Protein AF-0000000081726243 (afdb_homodimer)

Nearest PDB structures (foldseek):
  4g78-assembly1_A  TM=9.584E-01  e=4.672E-15  Medicago truncatula
  4euk-assembly1_B  TM=9.834E-01  e=4.203E-14  Arabidopsis thaliana
  3us6-assembly1_A  TM=9.838E-01  e=5.752E-14  Medicago truncatula
  1yvi-assembly2_B  TM=9.799E-01  e=1.719E-10  Oryza sativa
  1yvi-assembly1_A  TM=9.430E-01  e=2.119E-10  Oryza sativa

Sequence (304 aa):
MTMDVNHLQRKLRDHQAALFQQGFLDDQFSQLQKLQDDSSPDFVIEVVTMFFDDSENLLNNMARALEQNPVDFKQVDAHVHQYKGSSASVGAARVKNLCASFRNFCEAKNLEGCVRCLQQLQQEYSLLKNNLQYLFRLQQEIKAAGGSIPTQMTMDVNHLQRKLRDHQAALFQQGFLDDQFSQLQKLQDDSSPDFVIEVVTMFFDDSENLLNNMARALEQNPVDFKQVDAHVHQYKGSSASVGAARVKNLCASFRNFCEAKNLEGCVRCLQQLQQEYSLLKNNLQYLFRLQQEIKAAGGSIPTQ

Foldseek 3Di:
DVVVLVVLQVVLVVLVVVCVVVQQFDVLQLVQVVPADPVHPCRLVVLVVVLLVLLVVLLVQLVVQLPDVVRDLVSNLVSLVVNLVSCVNNGRGVLNVLSVVLNVCSVVVPSVSNVVSSVVNVVSSVVSVVSVVVSVVSCVVSVVVVHDRDRD/DVVVLVVLQVVLVVLVVVCVVVQQFDVLQLVQVVPADPVHPCRLVVLVVVLLVLLVVLLVQLVVQLPDVVRDLVSNLVSLVVNLVSCVNNGRGVLNVLSVVLNVCSVVVPSVSNVVSSVVNVVSSVVSVVSVVVSVVSCVVSVVVVHDRDRD

Radius of gyration: 20.95 Å; Cα contacts (8 Å, |Δi|>4): 328; chains: 2; bounding box: 45×56×54 Å

pLDDT: mean 93.98, std 8.12, range [52.53, 98.62]

Structure (mmCIF, N/CA/C/O backbone):
data_AF-0000000081726243-model_v1
#
loop_
_entity.id
_entity.type
_entity.pdbx_description
1 polymer 'Histidine-containing phosphotransfer protein'
#
loop_
_atom_site.group_PDB
_atom_site.id
_atom_site.type_symbol
_atom_site.label_atom_id
_atom_site.label_alt_id
_atom_site.label_comp_id
_atom_site.label_asym_id
_atom_site.label_entity_id
_atom_site.label_seq_id
_atom_site.pdbx_PDB_ins_code
_atom_site.Cartn_x
_atom_site.Cartn_y
_atom_site.Cartn_z
_atom_site.occupancy
_atom_site.B_iso_or_equiv
_atom_site.auth_seq_id
_atom_site.auth_comp_id
_atom_site.auth_asym_id
_atom_site.auth_atom_id
_atom_site.pdbx_PDB_model_num
ATOM 1 N N . MET A 1 1 ? -8.68 -22.141 27.516 1 53.12 1 MET A N 1
ATOM 2 C CA . MET A 1 1 ? -8.586 -21.797 26.109 1 53.12 1 MET A CA 1
ATOM 3 C C . MET A 1 1 ? -9.375 -20.531 25.797 1 53.12 1 MET A C 1
ATOM 5 O O . MET A 1 1 ? -8.875 -19.641 25.109 1 53.12 1 MET A O 1
ATOM 9 N N . THR A 1 2 ? -10.477 -20.531 26.391 1 64.31 2 THR A N 1
ATOM 10 C CA . THR A 1 2 ? -11.445 -19.453 26.188 1 64.31 2 THR A CA 1
ATOM 11 C C . THR A 1 2 ? -11 -18.188 26.891 1 64.31 2 THR A C 1
ATOM 13 O O . THR A 1 2 ? -11.148 -17.078 26.344 1 64.31 2 THR A O 1
ATOM 16 N N . MET A 1 3 ? -10.523 -18.422 28.125 1 59.12 3 MET A N 1
ATOM 17 C CA . MET A 1 3 ? -10.141 -17.281 28.938 1 59.12 3 MET A CA 1
ATOM 18 C C . MET A 1 3 ? -9.031 -16.484 28.281 1 59.12 3 MET A C 1
ATOM 20 O O . MET A 1 3 ? -9.023 -15.25 28.344 1 59.12 3 MET A O 1
ATOM 24 N N . ASP A 1 4 ? -8.344 -17.109 27.562 1 85.62 4 ASP A N 1
ATOM 25 C CA . ASP A 1 4 ? -7.16 -16.531 26.938 1 85.62 4 ASP A CA 1
ATOM 26 C C . ASP A 1 4 ? -7.539 -15.711 25.703 1 85.62 4 ASP A C 1
ATOM 28 O O . ASP A 1 4 ? -7.055 -14.594 25.516 1 85.62 4 ASP A O 1
ATOM 32 N N . VAL A 1 5 ? -8.633 -16.094 25.266 1 89.5 5 VAL A N 1
ATOM 33 C CA . VAL A 1 5 ? -9.094 -15.414 24.062 1 89.5 5 VAL A CA 1
ATOM 34 C C . VAL A 1 5 ? -9.766 -14.094 24.438 1 89.5 5 VAL A C 1
ATOM 36 O O . VAL A 1 5 ? -9.555 -13.07 23.797 1 89.5 5 VAL A O 1
ATOM 39 N N . ASN A 1 6 ? -10.539 -14.094 25.469 1 90.81 6 ASN A N 1
ATOM 40 C CA . ASN A 1 6 ? -11.211 -12.891 25.938 1 90.81 6 ASN A CA 1
ATOM 41 C C . ASN A 1 6 ? -10.211 -11.82 26.359 1 90.81 6 ASN A C 1
ATOM 43 O O . ASN A 1 6 ? -10.422 -10.633 26.094 1 90.81 6 ASN A O 1
ATOM 47 N N . HIS A 1 7 ? -9.258 -12.32 27 1 93.12 7 HIS A N 1
ATOM 48 C CA . HIS A 1 7 ? -8.211 -11.398 27.422 1 93.12 7 HIS A CA 1
ATOM 49 C C . HIS A 1 7 ? -7.52 -10.773 26.219 1 93.12 7 HIS A C 1
ATOM 51 O O . HIS A 1 7 ? -7.297 -9.562 26.172 1 93.12 7 HIS A O 1
ATOM 57 N N . LEU A 1 8 ? -7.242 -11.57 25.266 1 93.44 8 LEU A N 1
ATOM 58 C CA . LEU A 1 8 ? -6.59 -11.109 24.047 1 93.44 8 LEU A CA 1
ATOM 59 C C . LEU A 1 8 ? -7.48 -10.133 23.297 1 93.44 8 LEU A C 1
ATOM 61 O O . LEU A 1 8 ? -7 -9.125 22.766 1 93.44 8 LEU A O 1
ATOM 65 N N . GLN A 1 9 ? -8.719 -10.383 23.312 1 93.62 9 GLN A N 1
ATOM 66 C CA . GLN A 1 9 ? -9.672 -9.516 22.641 1 93.62 9 GLN A CA 1
ATOM 67 C C . GLN A 1 9 ? -9.766 -8.156 23.312 1 93.62 9 GLN A C 1
ATOM 69 O O . GLN A 1 9 ? -9.859 -7.121 22.656 1 93.62 9 GLN A O 1
ATOM 74 N N . ARG A 1 10 ? -9.805 -8.148 24.656 1 94.12 10 ARG A N 1
ATOM 75 C CA . ARG A 1 10 ? -9.82 -6.891 25.406 1 94.12 10 ARG A CA 1
ATOM 76 C C . ARG A 1 10 ? -8.547 -6.09 25.156 1 94.12 10 ARG A C 1
ATOM 78 O O . ARG A 1 10 ? -8.602 -4.875 24.953 1 94.12 10 ARG A O 1
ATOM 85 N N . LYS A 1 11 ? -7.414 -6.824 25.125 1 95.25 11 LYS A N 1
ATOM 86 C CA . LYS A 1 11 ? -6.133 -6.176 24.844 1 95.25 11 LYS A CA 1
ATOM 87 C C . LYS A 1 11 ? -6.129 -5.535 23.453 1 95.25 11 LYS A C 1
ATOM 89 O O . LYS A 1 11 ? -5.648 -4.41 23.281 1 95.25 11 LYS A O 1
ATOM 94 N N . LEU A 1 12 ? -6.668 -6.227 22.516 1 95.56 12 LEU A N 1
ATOM 95 C CA . LEU A 1 12 ? -6.746 -5.73 21.141 1 95.56 12 LEU A CA 1
ATOM 96 C C . LEU A 1 12 ? -7.605 -4.473 21.062 1 95.56 12 LEU A C 1
ATOM 98 O O . LEU A 1 12 ? -7.195 -3.471 20.484 1 95.56 12 LEU A O 1
ATOM 102 N N . ARG A 1 13 ? -8.719 -4.512 21.688 1 94.94 13 ARG A N 1
ATOM 103 C CA . ARG A 1 13 ? -9.633 -3.375 21.688 1 94.94 13 ARG A CA 1
ATOM 104 C C . ARG A 1 13 ? -9 -2.156 22.344 1 94.94 13 ARG A C 1
ATOM 106 O O . ARG A 1 13 ? -9.07 -1.047 21.812 1 94.94 13 ARG A O 1
ATOM 113 N N . ASP A 1 14 ? -8.414 -2.389 23.438 1 96.5 14 ASP A N 1
ATOM 114 C CA . ASP A 1 14 ? -7.797 -1.298 24.188 1 96.5 14 ASP A CA 1
ATOM 115 C C . ASP A 1 14 ? -6.637 -0.684 23.406 1 96.5 14 ASP A C 1
ATOM 117 O O . ASP A 1 14 ? -6.48 0.539 23.375 1 96.5 14 ASP A O 1
ATOM 121 N N . HIS A 1 15 ? -5.848 -1.574 22.844 1 96.81 15 HIS A N 1
ATOM 122 C CA . HIS A 1 15 ? -4.699 -1.086 22.094 1 96.81 15 HIS A CA 1
ATOM 123 C C . HIS A 1 15 ? -5.141 -0.288 20.859 1 96.81 15 HIS A C 1
ATOM 125 O O . HIS A 1 15 ? -4.602 0.786 20.594 1 96.81 15 HIS A O 1
ATOM 131 N N . GLN A 1 16 ? -6.055 -0.797 20.203 1 96 16 GLN A N 1
ATOM 132 C CA . GLN A 1 16 ? -6.582 -0.087 19.047 1 96 16 GLN A CA 1
ATOM 133 C C . GLN A 1 16 ? -7.172 1.261 19.453 1 96 16 GLN A C 1
ATOM 135 O O . GLN A 1 16 ? -6.926 2.273 18.797 1 96 16 GLN A O 1
ATOM 140 N N . ALA A 1 17 ? -7.945 1.284 20.516 1 96.75 17 ALA A N 1
ATOM 141 C CA . ALA A 1 17 ? -8.523 2.527 21.016 1 96.75 17 ALA A CA 1
ATOM 142 C C . ALA A 1 17 ? -7.441 3.545 21.344 1 96.75 17 ALA A C 1
ATOM 144 O O . ALA A 1 17 ? -7.598 4.738 21.078 1 96.75 17 ALA A O 1
ATOM 145 N N . ALA A 1 18 ? -6.41 3.088 21.891 1 97.56 18 ALA A N 1
ATOM 146 C CA . ALA A 1 18 ? -5.305 3.971 22.266 1 97.56 18 ALA A CA 1
ATOM 147 C C . ALA A 1 18 ? -4.66 4.59 21.031 1 97.56 18 ALA A C 1
ATOM 149 O O . ALA A 1 18 ? -4.246 5.75 21.047 1 97.56 18 ALA A O 1
ATOM 150 N N . LEU A 1 19 ? -4.59 3.834 19.938 1 97.75 19 LEU A N 1
ATOM 151 C CA . LEU A 1 19 ? -3.998 4.332 18.703 1 97.75 19 LEU A CA 1
ATOM 152 C C . LEU A 1 19 ? -4.828 5.477 18.125 1 97.75 19 LEU A C 1
ATOM 154 O O . LEU A 1 19 ? -4.277 6.449 17.609 1 97.75 19 LEU A O 1
ATOM 158 N N . PHE A 1 20 ? -6.102 5.379 18.312 1 97.81 20 PHE A N 1
ATOM 159 C CA . PHE A 1 20 ? -6.984 6.434 17.828 1 97.81 20 PHE A CA 1
ATOM 160 C C . PHE A 1 20 ? -6.957 7.633 18.766 1 97.81 20 PHE A C 1
ATOM 162 O O . PHE A 1 20 ? -6.883 8.781 18.312 1 97.81 20 PHE A O 1
ATOM 169 N N . GLN A 1 21 ? -6.969 7.387 20.016 1 97.69 21 GLN A N 1
ATOM 170 C CA . GLN A 1 21 ? -7 8.445 21.016 1 97.69 21 GLN A CA 1
ATOM 171 C C . GLN A 1 21 ? -5.719 9.273 20.969 1 97.69 21 GLN A C 1
ATOM 173 O O . GLN A 1 21 ? -5.758 10.492 21.156 1 97.69 21 GLN A O 1
ATOM 178 N N . GLN A 1 22 ? -4.633 8.617 20.703 1 97.69 22 GLN A N 1
ATOM 179 C CA . GLN A 1 22 ? -3.34 9.297 20.703 1 97.69 22 GLN A CA 1
ATOM 180 C C . GLN A 1 22 ? -3.037 9.898 19.328 1 97.69 22 GLN A C 1
ATOM 182 O O . GLN A 1 22 ? -1.979 10.5 19.141 1 97.69 22 GLN A O 1
ATOM 187 N N . GLY A 1 23 ? -3.867 9.625 18.359 1 97.19 23 GLY A N 1
ATOM 188 C CA . GLY A 1 23 ? -3.77 10.281 17.062 1 97.19 23 GLY A CA 1
ATOM 189 C C . GLY A 1 23 ? -2.875 9.547 16.094 1 97.19 23 GLY A C 1
ATOM 190 O O . GLY A 1 23 ? -2.52 10.086 15.039 1 97.19 23 GLY A O 1
ATOM 191 N N . PHE A 1 24 ? -2.482 8.359 16.422 1 98.06 24 PHE A N 1
ATOM 192 C CA . PHE A 1 24 ? -1.686 7.574 15.492 1 98.06 24 PHE A CA 1
ATOM 193 C C . PHE A 1 24 ? -2.486 7.246 14.242 1 98.06 24 PHE A C 1
ATOM 195 O O . PHE A 1 24 ? -1.965 7.32 13.125 1 98.06 24 PHE A O 1
ATOM 202 N N . LEU A 1 25 ? -3.785 6.887 14.469 1 98.06 25 LEU A N 1
ATOM 203 C CA . LEU A 1 25 ? -4.68 6.465 13.398 1 98.06 25 LEU A CA 1
ATOM 204 C C . LEU A 1 25 ? -5.926 7.34 13.359 1 98.06 25 LEU A C 1
ATOM 206 O O . LEU A 1 25 ? -6.348 7.879 14.383 1 98.06 25 LEU A O 1
ATOM 210 N N . ASP A 1 26 ? -6.461 7.492 12.211 1 97.06 26 ASP A N 1
ATOM 211 C CA . ASP A 1 26 ? -7.719 8.227 12.078 1 97.06 26 ASP A CA 1
ATOM 212 C C . ASP A 1 26 ? -8.766 7.379 11.352 1 97.06 26 ASP A C 1
ATOM 214 O O . ASP A 1 26 ? -8.625 6.156 11.25 1 97.06 26 ASP A O 1
ATOM 218 N N . ASP A 1 27 ? -9.812 8.023 10.883 1 94.31 27 ASP A N 1
ATOM 219 C CA . ASP A 1 27 ? -10.992 7.332 10.367 1 94.31 27 ASP A CA 1
ATOM 220 C C . ASP A 1 27 ? -10.656 6.566 9.086 1 94.31 27 ASP A C 1
ATOM 222 O O . ASP A 1 27 ? -11.312 5.57 8.766 1 94.31 27 ASP A O 1
ATOM 226 N N . GLN A 1 28 ? -9.68 6.996 8.391 1 93.94 28 GLN A N 1
ATOM 227 C CA . GLN A 1 28 ? -9.305 6.281 7.18 1 93.94 28 GLN A CA 1
ATOM 228 C C . GLN A 1 28 ? -8.883 4.848 7.492 1 93.94 28 GLN A C 1
ATOM 230 O O . GLN A 1 28 ? -9.18 3.928 6.727 1 93.94 28 GLN A O 1
ATOM 235 N N . PHE A 1 29 ? -8.195 4.637 8.555 1 95.94 29 PHE A N 1
ATOM 236 C CA . PHE A 1 29 ? -7.812 3.287 8.945 1 95.94 29 PHE A CA 1
ATOM 237 C C . PHE A 1 29 ? -9.047 2.432 9.219 1 95.94 29 PHE A C 1
ATOM 239 O O . PHE A 1 29 ? -9.094 1.264 8.828 1 95.94 29 PHE A O 1
ATOM 246 N N . SER A 1 30 ? -10.008 3.006 9.844 1 93.62 30 SER A N 1
ATOM 247 C CA . SER A 1 30 ? -11.258 2.301 10.109 1 93.62 30 SER A CA 1
ATOM 248 C C . SER A 1 30 ? -11.961 1.908 8.812 1 93.62 30 SER A C 1
ATOM 250 O O . SER A 1 30 ? -12.57 0.842 8.734 1 93.62 30 SER A O 1
ATOM 252 N N . GLN A 1 31 ? -11.875 2.752 7.879 1 90.38 31 GLN A N 1
ATOM 253 C CA . GLN A 1 31 ? -12.469 2.449 6.582 1 90.38 31 GLN A CA 1
ATOM 254 C C . GLN A 1 31 ? -11.773 1.255 5.93 1 90.38 31 GLN A C 1
ATOM 256 O O . GLN A 1 31 ? -12.43 0.41 5.312 1 90.38 31 GLN A O 1
ATOM 261 N N . LEU A 1 32 ? -10.445 1.172 6.02 1 91.94 32 LEU A N 1
ATOM 262 C CA . LEU A 1 32 ? -9.703 0.025 5.512 1 91.94 32 LEU A CA 1
ATOM 263 C C . LEU A 1 32 ? -10.172 -1.265 6.18 1 91.94 32 LEU A C 1
ATOM 265 O O . LEU A 1 32 ? -10.352 -2.285 5.512 1 91.94 32 LEU A O 1
ATOM 269 N N . GLN A 1 33 ? -10.336 -1.162 7.438 1 91.44 33 GLN A N 1
ATOM 270 C CA . GLN A 1 33 ? -10.75 -2.33 8.211 1 91.44 33 GLN A CA 1
ATOM 271 C C . GLN A 1 33 ? -12.109 -2.844 7.738 1 91.44 33 GLN A C 1
ATOM 273 O O . GLN A 1 33 ? -12.367 -4.051 7.758 1 91.44 33 GLN A O 1
ATOM 278 N N . LYS A 1 34 ? -12.969 -1.959 7.344 1 86.56 34 LYS A N 1
ATOM 279 C CA . LYS A 1 34 ? -14.312 -2.336 6.91 1 86.56 34 LYS A CA 1
ATOM 280 C C . LYS A 1 34 ? -14.266 -3.125 5.605 1 86.56 34 LYS A C 1
ATOM 282 O O . LYS A 1 34 ? -15.211 -3.846 5.273 1 86.56 34 LYS A O 1
ATOM 287 N N . LEU A 1 35 ? -13.172 -3.008 4.871 1 84.69 35 LEU A N 1
ATOM 288 C CA . LEU A 1 35 ? -13.023 -3.707 3.602 1 84.69 35 LEU A CA 1
ATOM 289 C C . LEU A 1 35 ? -12.508 -5.125 3.816 1 84.69 35 LEU A C 1
ATOM 291 O O . LEU A 1 35 ? -12.555 -5.953 2.902 1 84.69 35 LEU A O 1
ATOM 295 N N . GLN A 1 36 ? -12.031 -5.273 4.945 1 85.5 36 GLN A N 1
ATOM 296 C CA . GLN A 1 36 ? -11.531 -6.605 5.266 1 85.5 36 GLN A CA 1
ATOM 297 C C . GLN A 1 36 ? -12.664 -7.551 5.641 1 85.5 36 GLN A C 1
ATOM 299 O O . GLN A 1 36 ? -13.516 -7.207 6.465 1 85.5 36 GLN A O 1
ATOM 304 N N . ASP A 1 37 ? -12.898 -8.57 4.816 1 80.31 37 ASP A N 1
ATOM 305 C CA . ASP A 1 37 ? -13.898 -9.594 5.113 1 80.31 37 ASP A CA 1
ATOM 306 C C . ASP A 1 37 ? -13.312 -11 4.949 1 80.31 37 ASP A C 1
ATOM 308 O O . ASP A 1 37 ? -12.094 -11.164 4.895 1 80.31 37 ASP A O 1
ATOM 312 N N . ASP A 1 38 ? -14.164 -11.977 4.938 1 79.56 38 ASP A N 1
ATOM 313 C CA . ASP A 1 38 ? -13.719 -13.367 4.891 1 79.56 38 ASP A CA 1
ATOM 314 C C . ASP A 1 38 ? -13.039 -13.68 3.564 1 79.56 38 ASP A C 1
ATOM 316 O O . ASP A 1 38 ? -12.188 -14.57 3.496 1 79.56 38 ASP A O 1
ATOM 320 N N . SER A 1 39 ? -13.367 -12.906 2.578 1 78.56 39 SER A N 1
ATOM 321 C CA . SER A 1 39 ? -12.773 -13.172 1.271 1 78.56 39 SER A CA 1
ATOM 322 C C . SER A 1 39 ? -11.398 -12.531 1.146 1 78.56 39 SER A C 1
ATOM 324 O O . SER A 1 39 ? -10.609 -12.906 0.276 1 78.56 39 SER A O 1
ATOM 326 N N . SER A 1 40 ? -11.133 -11.586 2.006 1 84.62 40 SER A N 1
ATOM 327 C CA . SER A 1 40 ? -9.844 -10.906 2.033 1 84.62 40 SER A CA 1
ATOM 328 C C . SER A 1 40 ? -9.375 -10.664 3.465 1 84.62 40 SER A C 1
ATOM 330 O O . SER A 1 40 ? -9.242 -9.508 3.889 1 84.62 40 SER A O 1
ATOM 332 N N . PRO A 1 41 ? -9.07 -11.75 4.137 1 83.38 41 PRO A N 1
ATOM 333 C CA . PRO A 1 41 ? -8.789 -11.633 5.566 1 83.38 41 PRO A CA 1
ATOM 334 C C . PRO A 1 41 ? -7.48 -10.891 5.852 1 83.38 41 PRO A C 1
ATOM 336 O O . PRO A 1 41 ? -7.312 -10.32 6.93 1 83.38 41 PRO A O 1
ATOM 339 N N . ASP A 1 42 ? -6.633 -10.836 4.938 1 88.44 42 ASP A N 1
ATOM 340 C CA . ASP A 1 42 ? -5.32 -10.25 5.188 1 88.44 42 ASP A CA 1
ATOM 341 C C . ASP A 1 42 ? -5.18 -8.898 4.484 1 88.44 42 ASP A C 1
ATOM 343 O O . ASP A 1 42 ? -4.07 -8.375 4.348 1 88.44 42 ASP A O 1
ATOM 347 N N . PHE A 1 43 ? -6.281 -8.281 4.137 1 93.31 43 PHE A N 1
ATOM 348 C CA . PHE A 1 43 ? -6.266 -7.074 3.322 1 93.31 43 PHE A CA 1
ATOM 349 C C . PHE A 1 43 ? -5.559 -5.941 4.055 1 93.31 43 PHE A C 1
ATOM 351 O O . PHE A 1 43 ? -4.641 -5.324 3.512 1 93.31 43 PHE A O 1
ATOM 358 N N . VAL A 1 44 ? -5.988 -5.672 5.285 1 95 44 VAL A N 1
ATOM 359 C CA . VAL A 1 44 ? -5.465 -4.523 6.023 1 95 44 VAL A CA 1
ATOM 360 C C . VAL A 1 44 ? -3.975 -4.715 6.285 1 95 44 VAL A C 1
ATOM 362 O O . VAL A 1 44 ? -3.18 -3.795 6.086 1 95 44 VAL A O 1
ATOM 365 N N . ILE A 1 45 ? -3.6 -5.895 6.656 1 95.44 45 ILE A N 1
ATOM 366 C CA . ILE A 1 45 ? -2.199 -6.176 6.957 1 95.44 45 ILE A CA 1
ATOM 367 C C . ILE A 1 45 ? -1.358 -6.012 5.691 1 95.44 45 ILE A C 1
ATOM 369 O O . ILE A 1 45 ? -0.242 -5.488 5.742 1 95.44 45 ILE A O 1
ATOM 373 N N . GLU A 1 46 ? -1.896 -6.387 4.586 1 95.38 46 GLU A N 1
ATOM 374 C CA . GLU A 1 46 ? -1.166 -6.281 3.328 1 95.38 46 GLU A CA 1
ATOM 375 C C . GLU A 1 46 ? -0.963 -4.82 2.928 1 95.38 46 GLU A C 1
ATOM 377 O O . GLU A 1 46 ? 0.137 -4.426 2.539 1 95.38 46 GLU A O 1
ATOM 382 N N . VAL A 1 47 ? -2.018 -4.051 3.016 1 96.75 47 VAL A N 1
ATOM 383 C CA . VAL A 1 47 ? -1.929 -2.641 2.654 1 96.75 47 VAL A CA 1
ATOM 384 C C . VAL A 1 47 ? -0.953 -1.928 3.59 1 96.75 47 VAL A C 1
ATOM 386 O O . VAL A 1 47 ? -0.1 -1.16 3.139 1 96.75 47 VAL A O 1
ATOM 389 N N . VAL A 1 48 ? -1.041 -2.232 4.828 1 97.62 48 VAL A N 1
ATOM 390 C CA . VAL A 1 48 ? -0.177 -1.598 5.816 1 97.62 48 VAL A CA 1
ATOM 391 C C . VAL A 1 48 ? 1.27 -2.037 5.598 1 97.62 48 VAL A C 1
ATOM 393 O O . VAL A 1 48 ? 2.199 -1.248 5.777 1 97.62 48 VAL A O 1
ATOM 396 N N . THR A 1 49 ? 1.492 -3.238 5.211 1 97.25 49 THR A N 1
ATOM 397 C CA . THR A 1 49 ? 2.836 -3.723 4.914 1 97.25 49 THR A CA 1
ATOM 398 C C . THR A 1 49 ? 3.428 -2.984 3.719 1 97.25 49 THR A C 1
ATOM 400 O O . THR A 1 49 ? 4.594 -2.584 3.744 1 97.25 49 THR A O 1
ATOM 403 N N . MET A 1 50 ? 2.641 -2.83 2.703 1 96.81 50 MET A N 1
ATOM 404 C CA . MET A 1 50 ? 3.102 -2.021 1.578 1 96.81 50 MET A CA 1
ATOM 405 C C . MET A 1 50 ? 3.463 -0.611 2.033 1 96.81 50 MET A C 1
ATOM 407 O O . MET A 1 50 ? 4.457 -0.041 1.577 1 96.81 50 MET A O 1
ATOM 411 N N . PHE A 1 51 ? 2.609 -0.083 2.945 1 98.44 51 PHE A N 1
ATOM 412 C CA . PHE A 1 51 ? 2.859 1.248 3.486 1 98.44 51 PHE A CA 1
ATOM 413 C C . PHE A 1 51 ? 4.191 1.29 4.223 1 98.44 51 PHE A C 1
ATOM 415 O O . PHE A 1 51 ? 4.941 2.262 4.109 1 98.44 51 PHE A O 1
ATOM 422 N N . PHE A 1 52 ? 4.523 0.239 4.984 1 98.12 52 PHE A N 1
ATOM 423 C CA . PHE A 1 52 ? 5.789 0.199 5.711 1 98.12 52 PHE A CA 1
ATOM 424 C C . PHE A 1 52 ? 6.965 0.239 4.742 1 98.12 52 PHE A C 1
ATOM 426 O O . PHE A 1 52 ? 7.906 1.012 4.934 1 98.12 52 PHE A O 1
ATOM 433 N N . ASP A 1 53 ? 6.867 -0.555 3.779 1 97 53 ASP A N 1
ATOM 434 C CA . ASP A 1 53 ? 7.941 -0.595 2.789 1 97 53 ASP A CA 1
ATOM 435 C C . ASP A 1 53 ? 8.078 0.748 2.076 1 97 53 ASP A C 1
ATOM 437 O O . ASP A 1 53 ? 9.188 1.25 1.897 1 97 53 ASP A O 1
ATOM 441 N N . ASP A 1 54 ? 6.992 1.302 1.714 1 96.81 54 ASP A N 1
ATOM 442 C CA . ASP A 1 54 ? 6.973 2.615 1.076 1 96.81 54 ASP A CA 1
ATOM 443 C C . ASP A 1 54 ? 7.594 3.676 1.985 1 96.81 54 ASP A C 1
ATOM 445 O O . ASP A 1 54 ? 8.422 4.477 1.541 1 96.81 54 ASP A O 1
ATOM 449 N N . SER A 1 55 ? 7.184 3.656 3.225 1 98.06 55 SER A N 1
ATOM 450 C CA . SER A 1 55 ? 7.668 4.625 4.203 1 98.06 55 SER A CA 1
ATOM 451 C C . SER A 1 55 ? 9.188 4.559 4.344 1 98.06 55 SER A C 1
ATOM 453 O O . SER A 1 55 ? 9.859 5.586 4.316 1 98.06 55 SER A O 1
ATOM 455 N N . GLU A 1 56 ? 9.656 3.375 4.449 1 97.75 56 GLU A N 1
ATOM 456 C CA . GLU A 1 56 ? 11.102 3.205 4.605 1 97.75 56 GLU A CA 1
ATOM 457 C C . GLU A 1 56 ? 11.859 3.74 3.393 1 97.75 56 GLU A C 1
ATOM 459 O O . GLU A 1 56 ? 12.875 4.422 3.537 1 97.75 56 GLU A O 1
ATOM 464 N N . ASN A 1 57 ? 11.328 3.441 2.258 1 97.31 57 ASN A N 1
ATOM 465 C CA . ASN A 1 57 ? 11.945 3.932 1.031 1 97.31 57 ASN A CA 1
ATOM 466 C C . ASN A 1 57 ? 11.922 5.453 0.958 1 97.31 57 ASN A C 1
ATOM 468 O O . ASN A 1 57 ? 12.93 6.086 0.646 1 97.31 57 ASN A O 1
ATOM 472 N N . LEU A 1 58 ? 10.812 6.066 1.283 1 97.88 58 LEU A N 1
ATOM 473 C CA . LEU A 1 58 ? 10.648 7.512 1.187 1 97.88 58 LEU A CA 1
ATOM 474 C C . LEU A 1 58 ? 11.5 8.227 2.227 1 97.88 58 LEU A C 1
ATOM 476 O O . LEU A 1 58 ? 12.117 9.258 1.93 1 97.88 58 LEU A O 1
ATOM 480 N N . LEU A 1 59 ? 11.547 7.664 3.428 1 98.5 59 LEU A N 1
ATOM 481 C CA . LEU A 1 59 ? 12.375 8.242 4.48 1 98.5 59 LEU A CA 1
ATOM 482 C C . LEU A 1 59 ? 13.844 8.211 4.086 1 98.5 59 LEU A C 1
ATOM 484 O O . LEU A 1 59 ? 14.57 9.188 4.273 1 98.5 59 LEU A O 1
ATOM 488 N N . ASN A 1 60 ? 14.273 7.102 3.521 1 98.25 60 ASN A N 1
ATOM 489 C CA . ASN A 1 60 ? 15.648 6.98 3.059 1 98.25 60 ASN A CA 1
ATOM 490 C C . ASN A 1 60 ? 15.945 7.941 1.912 1 98.25 60 ASN A C 1
ATOM 492 O O . ASN A 1 60 ? 17.016 8.555 1.871 1 98.25 60 ASN A O 1
ATOM 496 N N . ASN A 1 61 ? 15.031 8.039 0.983 1 97.88 61 ASN A N 1
ATOM 497 C CA . ASN A 1 61 ? 15.188 8.953 -0.142 1 97.88 61 ASN A CA 1
ATOM 498 C C . ASN A 1 61 ? 15.289 10.406 0.325 1 97.88 61 ASN A C 1
ATOM 500 O O . ASN A 1 61 ? 16.109 11.172 -0.191 1 97.88 61 ASN A O 1
ATOM 504 N N . MET A 1 62 ? 14.5 10.742 1.284 1 98.25 62 MET A N 1
ATOM 505 C CA . MET A 1 62 ? 14.547 12.094 1.837 1 98.25 62 MET A CA 1
ATOM 506 C C . MET A 1 62 ? 15.891 12.359 2.516 1 98.25 62 MET A C 1
ATOM 508 O O . MET A 1 62 ? 16.484 13.422 2.336 1 98.25 62 MET A O 1
ATOM 512 N N . ALA A 1 63 ? 16.312 11.352 3.322 1 98.31 63 ALA A N 1
ATOM 513 C CA . ALA A 1 63 ? 17.594 11.477 4 1 98.31 63 ALA A CA 1
ATOM 514 C C . ALA A 1 63 ? 18.734 11.703 2.996 1 98.31 63 ALA A C 1
ATOM 516 O O . ALA A 1 63 ? 19.547 12.609 3.166 1 98.31 63 ALA A O 1
ATOM 517 N N . ARG A 1 64 ? 18.766 10.961 1.877 1 98 64 ARG A N 1
ATOM 518 C CA . ARG A 1 64 ? 19.781 11.078 0.842 1 98 64 ARG A CA 1
ATOM 519 C C . ARG A 1 64 ? 19.703 12.43 0.144 1 98 64 ARG A C 1
ATOM 521 O O . ARG A 1 64 ? 20.734 13.039 -0.152 1 98 64 ARG A O 1
ATOM 528 N N . ALA A 1 65 ? 18.469 12.805 -0.142 1 97.88 65 ALA A N 1
ATOM 529 C CA . ALA A 1 65 ? 18.281 14.086 -0.816 1 97.88 65 ALA A CA 1
ATOM 530 C C . ALA A 1 65 ? 18.797 15.242 0.042 1 97.88 65 ALA A C 1
ATOM 532 O O . ALA A 1 65 ? 19.375 16.203 -0.475 1 97.88 65 ALA A O 1
ATOM 533 N N . LEU A 1 66 ? 18.625 15.148 1.348 1 97.88 66 LEU A N 1
ATOM 534 C CA . LEU A 1 66 ? 19 16.219 2.262 1 97.88 66 LEU A CA 1
ATOM 535 C C . LEU A 1 66 ? 20.516 16.25 2.48 1 97.88 66 LEU A C 1
ATOM 537 O O . LEU A 1 66 ? 21.047 17.234 2.988 1 97.88 66 LEU A O 1
ATOM 541 N N . GLU A 1 67 ? 21.188 15.156 2.121 1 96.88 67 GLU A N 1
ATOM 542 C CA . GLU A 1 67 ? 22.641 15.07 2.281 1 96.88 67 GLU A CA 1
ATOM 543 C C . GLU A 1 67 ? 23.359 15.617 1.056 1 96.88 67 GLU A C 1
ATOM 545 O O . GLU A 1 67 ? 24.578 15.844 1.094 1 96.88 67 GLU A O 1
ATOM 550 N N . GLN A 1 68 ? 22.578 15.844 0.033 1 95.12 68 GLN A N 1
ATOM 551 C CA . GLN A 1 68 ? 23.188 16.391 -1.174 1 95.12 68 GLN A CA 1
ATOM 552 C C . GLN A 1 68 ? 23.656 17.828 -0.955 1 95.12 68 GLN A C 1
ATOM 554 O O . GLN A 1 68 ? 23.125 18.531 -0.093 1 95.12 68 GLN A O 1
ATOM 559 N N . ASN A 1 69 ? 24.703 18.281 -1.86 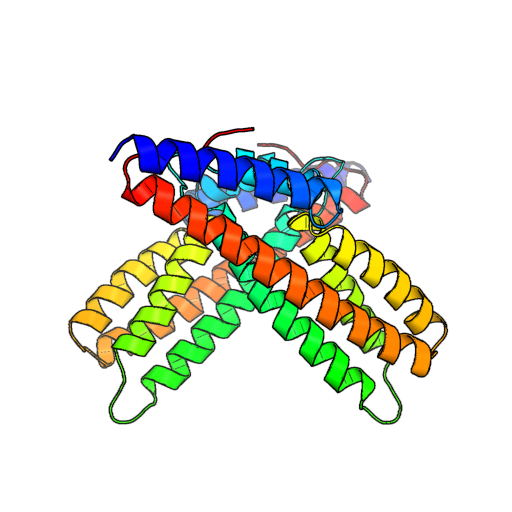1 94.56 69 ASN A N 1
ATOM 560 C CA . ASN A 1 69 ? 25.203 19.656 -1.87 1 94.56 69 ASN A CA 1
ATOM 561 C C . ASN A 1 69 ? 25.328 20.188 -3.291 1 94.56 69 ASN A C 1
ATOM 563 O O . ASN A 1 69 ? 26.172 19.734 -4.062 1 94.56 69 ASN A O 1
ATOM 567 N N . PRO A 1 70 ? 24.625 21.234 -3.738 1 95.44 70 PRO A N 1
ATOM 568 C CA . PRO A 1 70 ? 23.562 21.844 -2.928 1 95.44 70 PRO A CA 1
ATOM 569 C C . PRO A 1 70 ? 22.344 20.953 -2.779 1 95.44 70 PRO A C 1
ATOM 571 O O . PRO A 1 70 ? 22.109 20.062 -3.605 1 95.44 70 PRO A O 1
ATOM 574 N N . VAL A 1 71 ? 21.484 21.219 -1.761 1 96.75 71 VAL A N 1
ATOM 575 C CA . VAL A 1 71 ? 20.281 20.453 -1.516 1 96.75 71 VAL A CA 1
ATOM 576 C C . VAL A 1 71 ? 19.219 20.781 -2.57 1 96.75 71 VAL A C 1
ATOM 578 O O . VAL A 1 71 ? 19.016 21.953 -2.893 1 96.75 71 VAL A O 1
ATOM 581 N N . ASP A 1 72 ? 18.609 19.719 -3.131 1 96.75 72 ASP A N 1
ATOM 582 C CA . ASP A 1 72 ? 17.453 19.875 -4.023 1 96.75 72 ASP A CA 1
ATOM 583 C C . ASP A 1 72 ? 16.141 19.797 -3.254 1 96.75 72 ASP A C 1
ATOM 585 O O . ASP A 1 72 ? 15.531 18.719 -3.176 1 96.75 72 ASP A O 1
ATOM 589 N N . PHE A 1 73 ? 15.703 20.891 -2.807 1 97.62 73 PHE A N 1
ATOM 590 C CA . PHE A 1 73 ? 14.516 20.953 -1.954 1 97.62 73 PHE A CA 1
ATOM 591 C C . PHE A 1 73 ? 13.281 20.516 -2.721 1 97.62 73 PHE A C 1
ATOM 593 O O . PHE A 1 73 ? 12.32 20.016 -2.127 1 97.62 73 PHE A O 1
ATOM 600 N N . LYS A 1 74 ? 13.273 20.719 -3.994 1 97 74 LYS A N 1
ATOM 601 C CA . LYS A 1 74 ? 12.156 20.266 -4.809 1 97 74 LYS A CA 1
ATOM 602 C C . LYS A 1 74 ? 12.055 18.734 -4.785 1 97 74 LYS A C 1
ATOM 604 O O . LYS A 1 74 ? 10.961 18.188 -4.715 1 97 74 LYS A O 1
ATOM 609 N N . GLN A 1 75 ? 13.172 18.125 -4.887 1 97.5 75 GLN A N 1
ATOM 610 C CA . GLN A 1 75 ? 13.211 16.672 -4.797 1 97.5 75 GLN A CA 1
ATOM 611 C C . GLN A 1 75 ? 12.758 16.203 -3.422 1 97.5 75 GLN A C 1
ATOM 613 O O . GLN A 1 75 ? 12.008 15.227 -3.312 1 97.5 75 GLN A O 1
ATOM 618 N N . VAL A 1 76 ? 13.266 16.859 -2.389 1 98.31 76 VAL A N 1
ATOM 619 C CA . VAL A 1 76 ? 12.852 16.516 -1.031 1 98.31 76 VAL A CA 1
ATOM 620 C C . VAL A 1 76 ? 11.344 16.656 -0.896 1 98.31 76 VAL A C 1
ATOM 622 O O . VAL A 1 76 ? 10.664 15.758 -0.397 1 98.31 76 VAL A O 1
ATOM 625 N N . ASP A 1 77 ? 10.82 17.75 -1.396 1 98.31 77 ASP A N 1
ATOM 626 C CA . ASP A 1 77 ? 9.391 18.031 -1.308 1 98.31 77 ASP A CA 1
ATOM 627 C C . ASP A 1 77 ? 8.57 16.984 -2.035 1 98.31 77 ASP A C 1
ATOM 629 O O . ASP A 1 77 ? 7.473 16.625 -1.595 1 98.31 77 ASP A O 1
ATOM 633 N N . ALA A 1 78 ? 9.078 16.5 -3.143 1 97.75 78 ALA A N 1
ATOM 634 C CA . ALA A 1 78 ? 8.375 15.453 -3.895 1 97.75 78 ALA A CA 1
ATOM 635 C C . ALA A 1 78 ? 8.227 14.18 -3.064 1 97.75 78 ALA A C 1
ATOM 637 O O . ALA A 1 78 ? 7.168 13.555 -3.07 1 97.75 78 ALA A O 1
ATOM 638 N N . HIS A 1 79 ? 9.281 13.812 -2.32 1 98.06 79 HIS A N 1
ATOM 639 C CA . HIS A 1 79 ? 9.227 12.641 -1.455 1 98.06 79 HIS A CA 1
ATOM 640 C C . HIS A 1 79 ? 8.273 12.859 -0.287 1 98.06 79 HIS A C 1
ATOM 642 O O . HIS A 1 79 ? 7.52 11.953 0.085 1 98.06 79 HIS A O 1
ATOM 648 N N . VAL A 1 80 ? 8.305 14.086 0.26 1 98.5 80 VAL A N 1
ATOM 649 C CA . VAL A 1 80 ? 7.43 14.414 1.38 1 98.5 80 VAL A CA 1
ATOM 650 C C . VAL A 1 80 ? 5.973 14.367 0.925 1 98.5 80 VAL A C 1
ATOM 652 O O . VAL A 1 80 ? 5.109 13.836 1.629 1 98.5 80 VAL A O 1
ATOM 655 N N . HIS A 1 81 ? 5.715 14.883 -0.202 1 97.5 81 HIS A N 1
ATOM 656 C CA . HIS A 1 81 ? 4.367 14.891 -0.76 1 97.5 81 HIS A CA 1
ATOM 657 C C . HIS A 1 81 ? 3.838 13.477 -0.94 1 97.5 81 HIS A C 1
ATOM 659 O O . HIS A 1 81 ? 2.691 13.188 -0.59 1 97.5 81 HIS A O 1
ATOM 665 N N . GLN A 1 82 ? 4.676 12.68 -1.518 1 96.38 82 GLN A N 1
ATOM 666 C CA . GLN A 1 82 ? 4.293 11.281 -1.7 1 96.38 82 GLN A CA 1
ATOM 667 C C . GLN A 1 82 ? 4.012 10.609 -0.36 1 96.38 82 GLN A C 1
ATOM 669 O O . GLN A 1 82 ? 3.059 9.836 -0.235 1 96.38 82 GLN A O 1
ATOM 674 N N . TYR A 1 83 ? 4.887 10.883 0.624 1 98.19 83 TYR A N 1
ATOM 675 C CA . TYR A 1 83 ? 4.73 10.273 1.94 1 98.19 83 TYR A CA 1
ATOM 676 C C . TYR A 1 83 ? 3.438 10.734 2.604 1 98.19 83 TYR A C 1
ATOM 678 O O . TYR A 1 83 ? 2.762 9.953 3.273 1 98.19 83 TYR A O 1
ATOM 686 N N . LYS A 1 84 ? 3.109 11.992 2.404 1 97.38 84 LYS A N 1
ATOM 687 C CA . LYS A 1 84 ? 1.856 12.539 2.916 1 97.38 84 LYS A CA 1
ATOM 688 C C . LYS A 1 84 ? 0.656 11.797 2.336 1 97.38 84 LYS A C 1
ATOM 690 O O . LYS A 1 84 ? -0.268 11.43 3.068 1 97.38 84 LYS A O 1
ATOM 695 N N . GLY A 1 85 ? 0.714 11.508 1.061 1 96.31 85 GLY A N 1
ATOM 696 C CA . GLY A 1 85 ? -0.354 10.773 0.406 1 96.31 85 GLY A CA 1
ATOM 697 C C . GLY A 1 85 ? -0.491 9.352 0.908 1 96.31 85 GLY A C 1
ATOM 698 O O . GLY A 1 85 ? -1.598 8.891 1.206 1 96.31 85 GLY A O 1
ATOM 699 N N . SER A 1 86 ? 0.583 8.656 1.004 1 96.75 86 SER A N 1
ATOM 700 C CA . SER A 1 86 ? 0.56 7.281 1.493 1 96.75 86 SER A CA 1
ATOM 701 C C . SER A 1 86 ? 0.051 7.215 2.93 1 96.75 86 SER A C 1
ATOM 703 O O . SER A 1 86 ? -0.748 6.34 3.27 1 96.75 86 SER A O 1
ATOM 705 N N . SER A 1 87 ? 0.527 8.172 3.734 1 97.94 87 SER A N 1
ATOM 706 C CA . SER A 1 87 ? 0.111 8.219 5.133 1 97.94 87 SER A CA 1
ATOM 707 C C . SER A 1 87 ? -1.383 8.492 5.258 1 97.94 87 SER A C 1
ATOM 709 O O . SER A 1 87 ? -2.066 7.891 6.086 1 97.94 87 SER A O 1
ATOM 711 N N . ALA A 1 88 ? -1.896 9.352 4.434 1 96.12 88 ALA A N 1
ATOM 712 C CA . ALA A 1 88 ? -3.322 9.672 4.426 1 96.12 88 ALA A CA 1
ATOM 713 C C . ALA A 1 88 ? -4.152 8.453 4.035 1 96.12 88 ALA A C 1
ATOM 715 O O . ALA A 1 88 ? -5.215 8.203 4.613 1 96.12 88 ALA A O 1
ATOM 716 N N . SER A 1 89 ? -3.688 7.68 3.094 1 94.75 89 SER A N 1
ATOM 717 C CA . SER A 1 89 ? -4.441 6.555 2.553 1 94.75 89 SER A CA 1
ATOM 718 C C . SER A 1 89 ? -4.617 5.453 3.596 1 94.75 89 SER A C 1
ATOM 720 O O . SER A 1 89 ? -5.602 4.715 3.564 1 94.75 89 SER A O 1
ATOM 722 N N . VAL A 1 90 ? -3.67 5.355 4.555 1 96.69 90 VAL A N 1
ATOM 723 C CA . VAL A 1 90 ? -3.756 4.277 5.535 1 96.69 90 VAL A CA 1
ATOM 724 C C . VAL A 1 90 ? -4.281 4.824 6.859 1 96.69 90 VAL A C 1
ATOM 726 O O . VAL A 1 90 ? -4.5 4.066 7.809 1 96.69 90 VAL A O 1
ATOM 729 N N . GLY A 1 91 ? -4.414 6.09 6.98 1 97.12 91 GLY A N 1
ATOM 730 C CA . GLY A 1 91 ? -4.926 6.734 8.18 1 97.12 91 GLY A CA 1
ATOM 731 C C . GLY A 1 91 ? -3.848 7.027 9.211 1 97.12 91 GLY A C 1
ATOM 732 O O . GLY A 1 91 ? -4.125 7.074 10.406 1 97.12 91 GLY A O 1
ATOM 733 N N . ALA A 1 92 ? -2.602 7.137 8.82 1 98.06 92 ALA A N 1
ATOM 734 C CA . ALA A 1 92 ? -1.493 7.5 9.703 1 98.06 92 ALA A CA 1
ATOM 735 C C . ALA A 1 92 ? -1.451 9.008 9.945 1 98.06 92 ALA A C 1
ATOM 737 O O . ALA A 1 92 ? -0.621 9.711 9.367 1 98.06 92 ALA A O 1
ATOM 738 N N . ALA A 1 93 ? -2.217 9.438 10.852 1 97.62 93 ALA A N 1
ATOM 739 C CA . ALA A 1 93 ? -2.545 10.852 11 1 97.62 93 ALA A CA 1
ATOM 740 C C . ALA A 1 93 ? -1.336 11.641 11.492 1 97.62 93 ALA A C 1
ATOM 742 O O . ALA A 1 93 ? -1.035 12.719 10.961 1 97.62 93 ALA A O 1
ATOM 743 N N . ARG A 1 94 ? -0.647 11.117 12.5 1 97.94 94 ARG A N 1
ATOM 744 C CA . ARG A 1 94 ? 0.506 11.844 13.023 1 97.94 94 ARG A CA 1
ATOM 745 C C . ARG A 1 94 ? 1.589 11.992 11.961 1 97.94 94 ARG A C 1
ATOM 747 O O . ARG A 1 94 ? 2.17 13.07 11.82 1 97.94 94 ARG A O 1
ATOM 754 N N . VAL A 1 95 ? 1.83 10.984 11.211 1 98.38 95 VAL A N 1
ATOM 755 C CA . VAL A 1 95 ? 2.828 11.023 10.148 1 98.38 95 VAL A CA 1
ATOM 756 C C . VAL A 1 95 ? 2.395 12.016 9.07 1 98.38 95 VAL A C 1
ATOM 758 O O . VAL A 1 95 ? 3.184 12.859 8.633 1 98.38 95 VAL A O 1
ATOM 761 N N . LYS A 1 96 ? 1.147 11.938 8.68 1 97.62 96 LYS A N 1
ATOM 762 C CA . LYS A 1 96 ? 0.604 12.828 7.66 1 97.62 96 LYS A CA 1
ATOM 763 C C . LYS A 1 96 ? 0.774 14.289 8.062 1 97.62 96 LYS A C 1
ATOM 765 O O . LYS A 1 96 ? 1.218 15.117 7.258 1 97.62 96 LYS A O 1
ATOM 770 N N . ASN A 1 97 ? 0.437 14.578 9.266 1 97.62 97 ASN A N 1
ATOM 771 C CA . ASN A 1 97 ? 0.505 15.953 9.758 1 97.62 97 ASN A CA 1
ATOM 772 C C . ASN A 1 97 ? 1.938 16.469 9.766 1 97.62 97 ASN A C 1
ATOM 774 O O . ASN A 1 97 ? 2.182 17.641 9.445 1 97.62 97 ASN A O 1
ATOM 778 N N . LEU A 1 98 ? 2.859 15.633 10.125 1 97.88 98 LEU A N 1
ATOM 779 C CA . LEU A 1 98 ? 4.266 16.031 10.141 1 97.88 98 LEU A CA 1
ATOM 780 C C . LEU A 1 98 ? 4.762 16.312 8.727 1 97.88 98 LEU A C 1
ATOM 782 O O . LEU A 1 98 ? 5.586 17.203 8.523 1 97.88 98 LEU A O 1
ATOM 786 N N . CYS A 1 99 ? 4.262 15.523 7.762 1 98 99 CYS A N 1
ATOM 787 C CA . CYS A 1 99 ? 4.633 15.758 6.375 1 98 99 CYS A CA 1
ATOM 788 C C . CYS A 1 99 ? 4.195 17.141 5.922 1 98 99 CYS A C 1
ATOM 790 O O . CYS A 1 99 ? 4.914 17.812 5.172 1 98 99 CYS A O 1
ATOM 792 N N . ALA A 1 100 ? 3.002 17.516 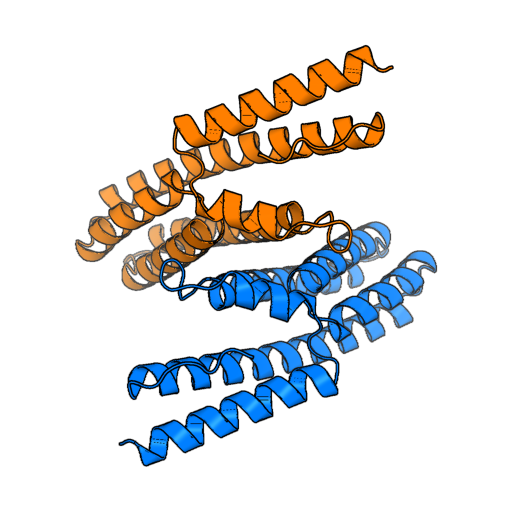6.383 1 95.56 100 ALA A N 1
ATOM 793 C CA . ALA A 1 100 ? 2.504 18.844 6.023 1 95.56 100 ALA A CA 1
ATOM 794 C C . ALA A 1 100 ? 3.441 19.938 6.531 1 95.56 100 ALA A C 1
ATOM 796 O O . ALA A 1 100 ? 3.756 20.875 5.805 1 95.56 100 ALA A O 1
ATOM 797 N N . SER A 1 101 ? 3.918 19.812 7.719 1 96.31 101 SER A N 1
ATOM 798 C CA . SER A 1 101 ? 4.875 20.75 8.289 1 96.31 101 SER A CA 1
ATOM 799 C C . SER A 1 101 ? 6.203 20.703 7.543 1 96.31 101 SER A C 1
ATOM 801 O O . SER A 1 101 ? 6.828 21.75 7.32 1 96.31 101 SER A O 1
ATOM 803 N N . PHE A 1 102 ? 6.641 19.531 7.184 1 98.06 102 PHE A N 1
ATOM 804 C CA . PHE A 1 102 ? 7.887 19.312 6.461 1 98.06 102 PHE A CA 1
ATOM 805 C C . PHE A 1 102 ? 7.906 20.109 5.16 1 98.06 102 PHE A C 1
ATOM 807 O O . PHE A 1 102 ? 8.914 20.734 4.82 1 98.06 102 PHE A O 1
ATOM 814 N N . ARG A 1 103 ? 6.77 20.094 4.473 1 97.31 103 ARG A N 1
ATOM 815 C CA . ARG A 1 103 ? 6.672 20.75 3.176 1 97.31 103 ARG A CA 1
ATOM 816 C C . ARG A 1 103 ? 6.855 22.266 3.314 1 97.31 103 ARG A C 1
ATOM 818 O O . ARG A 1 103 ? 7.391 22.906 2.414 1 97.31 103 ARG A O 1
ATOM 825 N N . ASN A 1 104 ? 6.457 22.859 4.484 1 97.25 104 ASN A N 1
ATOM 826 C CA . ASN A 1 104 ? 6.676 24.281 4.746 1 97.25 104 ASN A CA 1
ATOM 827 C C . ASN A 1 104 ? 8.164 24.609 4.809 1 97.25 104 ASN A C 1
ATOM 829 O O . ASN A 1 104 ? 8.594 25.656 4.301 1 97.25 104 ASN A O 1
ATOM 833 N N . PHE A 1 105 ? 8.898 23.719 5.387 1 97.88 105 PHE A N 1
ATOM 834 C CA . PHE A 1 105 ? 10.328 23.938 5.5 1 97.88 105 PHE A CA 1
ATOM 835 C C . PHE A 1 105 ? 11.016 23.766 4.148 1 97.88 105 PHE A C 1
ATOM 837 O O . PHE A 1 105 ? 12 24.453 3.855 1 97.88 105 PHE A O 1
ATOM 844 N N . CYS A 1 106 ? 10.547 22.844 3.322 1 97.69 106 CYS A N 1
ATOM 845 C CA . CYS A 1 106 ? 11.07 22.688 1.971 1 97.69 106 CYS A CA 1
ATOM 846 C C . CYS A 1 106 ? 10.883 23.969 1.16 1 97.69 106 CYS A C 1
ATOM 848 O O . CYS A 1 106 ? 11.805 24.406 0.476 1 97.69 106 CYS A O 1
ATOM 850 N N . GLU A 1 107 ? 9.695 24.484 1.287 1 96.81 107 GLU A N 1
ATOM 851 C CA . GLU A 1 107 ? 9.367 25.719 0.561 1 96.81 107 GLU A CA 1
ATOM 852 C C . GLU A 1 107 ? 10.266 26.875 0.993 1 96.81 107 GLU A C 1
ATOM 854 O O . GLU A 1 107 ? 10.68 27.688 0.165 1 96.81 107 GLU A O 1
ATOM 859 N N . ALA A 1 108 ? 10.609 26.953 2.254 1 97.06 108 ALA A N 1
ATOM 860 C CA . ALA A 1 108 ? 11.445 28 2.816 1 97.06 108 ALA A CA 1
ATOM 861 C C . ALA A 1 108 ? 12.93 27.703 2.604 1 97.06 108 ALA A C 1
ATOM 863 O O . ALA A 1 108 ? 13.789 28.484 3.008 1 97.06 108 ALA A O 1
ATOM 864 N N . LYS A 1 109 ? 13.242 26.516 2.07 1 97.38 109 LYS A N 1
ATOM 865 C CA . LYS A 1 109 ? 14.609 26.062 1.857 1 97.38 109 LYS A CA 1
ATOM 866 C C . LYS A 1 109 ? 15.406 26.094 3.158 1 97.38 109 LYS A C 1
ATOM 868 O O . LYS A 1 109 ? 16.547 26.547 3.182 1 97.38 109 LYS A O 1
ATOM 873 N N . ASN A 1 110 ? 14.734 25.812 4.23 1 97.44 110 ASN A N 1
ATOM 874 C CA . ASN A 1 110 ? 15.32 25.719 5.562 1 97.44 110 ASN A CA 1
ATOM 875 C C . ASN A 1 110 ? 15.867 24.328 5.848 1 97.44 110 ASN A C 1
ATOM 877 O O . ASN A 1 110 ? 15.117 23.438 6.266 1 97.44 110 ASN A O 1
ATOM 881 N N . LEU A 1 111 ? 17.141 24.141 5.656 1 97.31 111 LEU A N 1
ATOM 882 C CA . LEU A 1 111 ? 17.766 22.828 5.766 1 97.31 111 LEU A CA 1
ATOM 883 C C . LEU A 1 111 ? 17.641 22.281 7.184 1 97.31 111 LEU A C 1
ATOM 885 O O . LEU A 1 111 ? 17.297 21.109 7.375 1 97.31 111 LEU A O 1
ATOM 889 N N . GLU A 1 112 ? 17.922 23.094 8.141 1 97.5 112 GLU A N 1
ATOM 890 C CA . GLU A 1 112 ? 17.859 22.656 9.531 1 97.5 112 GLU A CA 1
ATOM 891 C C . GLU A 1 112 ? 16.453 22.188 9.898 1 97.5 112 GLU A C 1
ATOM 893 O O . GLU A 1 112 ? 16.297 21.156 10.562 1 97.5 112 GLU A O 1
ATOM 898 N N . GLY A 1 113 ? 15.453 22.984 9.5 1 97.81 113 GLY A N 1
ATOM 899 C CA . GLY A 1 113 ? 14.07 22.594 9.727 1 97.81 113 GLY A CA 1
ATOM 900 C C . GLY A 1 113 ? 13.711 21.266 9.062 1 97.81 113 GLY A C 1
ATOM 901 O O . GLY A 1 113 ? 13.031 20.438 9.664 1 97.81 113 GLY A O 1
ATOM 902 N N . CYS A 1 114 ? 14.242 21.078 7.832 1 98.31 114 CYS A N 1
ATOM 903 C CA . CYS A 1 114 ? 13.977 19.844 7.109 1 98.31 114 CYS A CA 1
ATOM 904 C C . CYS A 1 114 ? 14.609 18.641 7.816 1 98.31 114 CYS A C 1
ATOM 906 O O . CYS A 1 114 ? 13.977 17.594 7.953 1 98.31 114 CYS A O 1
ATOM 908 N N . VAL A 1 115 ? 15.781 18.781 8.297 1 98.19 115 VAL A N 1
ATOM 909 C CA . VAL A 1 115 ? 16.5 17.703 8.961 1 98.19 115 VAL A CA 1
ATOM 910 C C . VAL A 1 115 ? 15.781 17.328 10.258 1 98.19 115 VAL A C 1
ATOM 912 O O . VAL A 1 115 ? 15.609 16.141 10.562 1 98.19 115 VAL A O 1
ATOM 915 N N . ARG A 1 116 ? 15.352 18.328 11 1 98 116 ARG A N 1
ATOM 916 C CA . ARG A 1 116 ? 14.625 18.094 12.242 1 98 116 ARG A CA 1
ATOM 917 C C . ARG A 1 116 ? 13.312 17.359 11.969 1 98 116 ARG A C 1
ATOM 919 O O . ARG A 1 116 ? 12.953 16.422 12.688 1 98 116 ARG A O 1
ATOM 926 N N . CYS A 1 117 ? 12.602 17.828 10.938 1 98.06 117 CYS A N 1
ATOM 927 C CA . CYS A 1 117 ? 11.336 17.203 10.578 1 98.06 117 CYS A CA 1
ATOM 928 C C . CYS A 1 117 ? 11.547 15.742 10.164 1 98.06 117 CYS A C 1
ATOM 930 O O . CYS A 1 117 ? 10.75 14.875 10.508 1 98.06 117 CYS A O 1
ATOM 932 N N . LEU A 1 118 ? 12.625 15.523 9.43 1 98.56 118 LEU A N 1
ATOM 933 C CA . LEU A 1 118 ? 12.922 14.156 9.008 1 98.56 118 LEU A CA 1
ATOM 934 C C . LEU A 1 118 ? 13.156 13.258 10.219 1 98.56 118 LEU A C 1
ATOM 936 O O . LEU A 1 118 ? 12.68 12.117 10.258 1 98.56 118 LEU A O 1
ATOM 940 N N . GLN A 1 119 ? 13.836 13.727 11.203 1 98.44 119 GLN A N 1
ATOM 941 C CA . GLN A 1 119 ? 14.086 12.961 12.422 1 98.44 119 GLN A CA 1
ATOM 942 C C . GLN A 1 119 ? 12.789 12.656 13.156 1 98.44 119 GLN A C 1
ATOM 944 O O . GLN A 1 119 ? 12.586 11.539 13.633 1 98.44 119 GLN A O 1
ATOM 949 N N . GLN A 1 120 ? 11.953 13.648 13.227 1 98.38 120 GLN A N 1
ATOM 950 C CA . GLN A 1 120 ? 10.656 13.461 13.867 1 98.38 120 GLN A CA 1
ATOM 951 C C . GLN A 1 120 ? 9.812 12.445 13.117 1 98.38 120 GLN A C 1
ATOM 953 O O . GLN A 1 120 ? 9.141 11.609 13.727 1 98.38 120 GLN A O 1
ATOM 958 N N . LEU A 1 121 ? 9.852 12.516 11.805 1 98.38 121 LEU A N 1
ATOM 959 C CA . LEU A 1 121 ? 9.117 11.57 10.977 1 98.38 121 LEU A CA 1
ATOM 960 C C . LEU A 1 121 ? 9.609 10.148 11.203 1 98.38 121 LEU A C 1
ATOM 962 O O . LEU A 1 121 ? 8.805 9.211 11.297 1 98.38 121 LEU A O 1
ATOM 966 N N . GLN A 1 122 ? 10.891 10 11.242 1 98.5 122 GLN A N 1
ATOM 967 C CA . GLN A 1 122 ? 11.469 8.688 11.484 1 98.5 122 GLN A CA 1
ATOM 968 C C . GLN A 1 122 ? 11.016 8.125 12.828 1 98.5 122 GLN A C 1
ATOM 970 O O . GLN A 1 122 ? 10.695 6.941 12.938 1 98.5 122 GLN A O 1
ATOM 975 N N . GLN A 1 123 ? 10.977 8.961 13.82 1 98.38 123 GLN A N 1
ATOM 976 C CA . GLN A 1 123 ? 10.539 8.547 15.148 1 98.38 123 GLN A CA 1
ATOM 977 C C . GLN A 1 123 ? 9.062 8.164 15.148 1 98.38 123 GLN A C 1
ATOM 979 O O . GLN A 1 123 ? 8.688 7.117 15.68 1 98.38 123 GLN A O 1
ATOM 984 N N . GLU A 1 124 ? 8.242 9.031 14.57 1 98.19 124 GLU A N 1
ATOM 985 C CA . GLU A 1 124 ? 6.809 8.773 14.531 1 98.19 124 GLU A CA 1
ATOM 986 C C . GLU A 1 124 ? 6.5 7.516 13.719 1 98.19 124 GLU A C 1
ATOM 988 O O . GLU A 1 124 ? 5.605 6.746 14.078 1 98.19 124 GLU A O 1
ATOM 993 N N . TYR A 1 125 ? 7.234 7.348 12.633 1 98.44 125 TYR A N 1
ATOM 994 C CA . TYR A 1 125 ? 7.066 6.137 11.836 1 98.44 125 TYR A CA 1
ATOM 995 C C . TYR A 1 125 ? 7.398 4.895 12.648 1 98.44 125 TYR A C 1
ATOM 997 O O . TYR A 1 125 ? 6.656 3.91 12.625 1 98.44 125 TYR A O 1
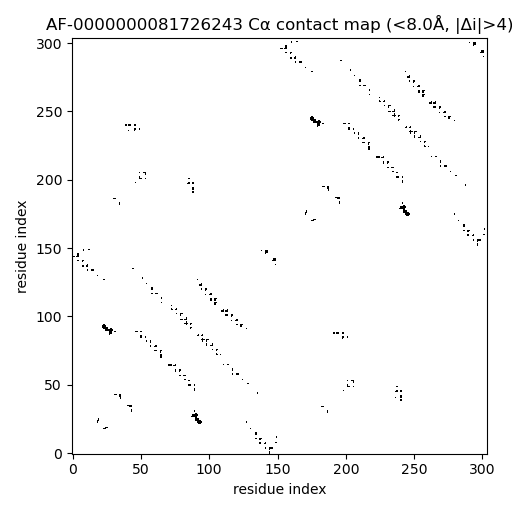ATOM 1005 N N . SER A 1 126 ? 8.5 4.941 13.336 1 98.62 126 SER A N 1
ATOM 1006 C CA . SER A 1 126 ? 8.922 3.801 14.148 1 98.62 126 SER A CA 1
ATOM 1007 C C . SER A 1 126 ? 7.875 3.459 15.203 1 98.62 126 SER A C 1
ATOM 1009 O O . SER A 1 126 ? 7.566 2.285 15.422 1 98.62 126 SER A O 1
ATOM 1011 N N . LEU A 1 127 ? 7.332 4.453 15.852 1 98.5 127 LEU A N 1
ATOM 1012 C CA . LEU A 1 127 ? 6.293 4.246 16.859 1 98.5 127 LEU A CA 1
ATOM 1013 C C . LEU A 1 127 ? 5.047 3.625 16.234 1 98.5 127 LEU A C 1
ATOM 1015 O O . LEU A 1 127 ? 4.492 2.664 16.766 1 98.5 127 LEU A O 1
ATOM 1019 N N . LEU A 1 128 ? 4.652 4.145 15.141 1 98.62 128 LEU A N 1
ATOM 1020 C CA . LEU A 1 128 ? 3.471 3.637 14.453 1 98.62 128 LEU A CA 1
ATOM 1021 C C . LEU A 1 128 ? 3.668 2.182 14.031 1 98.62 128 LEU A C 1
ATOM 1023 O O . LEU A 1 128 ? 2.791 1.345 14.258 1 98.62 128 LEU A O 1
ATOM 1027 N N . LYS A 1 129 ? 4.773 1.926 13.406 1 98.5 129 LYS A N 1
ATOM 1028 C CA . LYS A 1 129 ? 5.078 0.574 12.945 1 98.5 129 LYS A CA 1
ATOM 1029 C C . LYS A 1 129 ? 5.039 -0.423 14.094 1 98.5 129 LYS A C 1
ATOM 1031 O O . LYS A 1 129 ? 4.406 -1.477 13.992 1 98.5 129 LYS A O 1
ATOM 1036 N N . ASN A 1 130 ? 5.711 -0.067 15.164 1 98.5 130 ASN A N 1
ATOM 1037 C CA . ASN A 1 130 ? 5.723 -0.941 16.328 1 98.5 130 ASN A CA 1
ATOM 1038 C C . ASN A 1 130 ? 4.312 -1.187 16.859 1 98.5 130 ASN A C 1
ATOM 1040 O O . ASN A 1 130 ? 3.963 -2.316 17.203 1 98.5 130 ASN A O 1
ATOM 1044 N N . ASN A 1 131 ? 3.521 -0.174 16.938 1 98.31 131 ASN A N 1
ATOM 1045 C CA . ASN A 1 131 ? 2.164 -0.268 17.469 1 98.31 131 ASN A CA 1
ATOM 1046 C C . ASN A 1 131 ? 1.27 -1.113 16.562 1 98.31 131 ASN A C 1
ATOM 1048 O O . ASN A 1 131 ? 0.49 -1.936 17.047 1 98.31 131 ASN A O 1
ATOM 1052 N N . LEU A 1 132 ? 1.413 -0.942 15.281 1 98.06 132 LEU A N 1
ATOM 1053 C CA . LEU A 1 132 ? 0.587 -1.693 14.336 1 98.06 132 LEU A CA 1
ATOM 1054 C C . LEU A 1 132 ? 1.024 -3.152 14.281 1 98.06 132 LEU A C 1
ATOM 1056 O O . LEU A 1 132 ? 0.188 -4.051 14.164 1 98.06 132 LEU A O 1
ATOM 1060 N N . GLN A 1 133 ? 2.326 -3.344 14.336 1 97.69 133 GLN A N 1
ATOM 1061 C CA . GLN A 1 133 ? 2.809 -4.719 14.375 1 97.69 133 GLN A CA 1
ATOM 1062 C C . GLN A 1 133 ? 2.287 -5.453 15.609 1 97.69 133 GLN A C 1
ATOM 1064 O O . GLN A 1 133 ? 1.925 -6.629 15.531 1 97.69 133 GLN A O 1
ATOM 1069 N N . TYR A 1 134 ? 2.309 -4.746 16.734 1 97.69 134 TYR A N 1
ATOM 1070 C CA . TYR A 1 134 ? 1.736 -5.324 17.938 1 97.69 134 TYR A CA 1
ATOM 1071 C C . TYR A 1 134 ? 0.257 -5.637 17.75 1 97.69 134 TYR A C 1
ATOM 1073 O O . TYR A 1 134 ? -0.213 -6.707 18.141 1 97.69 134 TYR A O 1
ATOM 1081 N N . LEU A 1 135 ? -0.481 -4.758 17.172 1 96.31 135 LEU A N 1
ATOM 1082 C CA . LEU A 1 135 ? -1.903 -4.934 16.906 1 96.31 135 LEU A CA 1
ATOM 1083 C C . LEU A 1 135 ? -2.145 -6.18 16.047 1 96.31 135 LEU A C 1
ATOM 1085 O O . LEU A 1 135 ? -3.025 -6.984 16.359 1 96.31 135 LEU A O 1
ATOM 1089 N N . PHE A 1 136 ? -1.347 -6.355 15.016 1 95.38 136 PHE A N 1
ATOM 1090 C CA . PHE A 1 136 ? -1.503 -7.48 14.094 1 95.38 136 PHE A CA 1
ATOM 1091 C C . PHE A 1 136 ? -1.123 -8.789 14.773 1 95.38 136 PHE A C 1
ATOM 1093 O O . PHE A 1 136 ? -1.721 -9.836 14.5 1 95.38 136 PHE A O 1
ATOM 1100 N N . ARG A 1 137 ? -0.097 -8.688 15.594 1 95.56 137 ARG A N 1
ATOM 1101 C CA . ARG A 1 137 ? 0.277 -9.875 16.359 1 95.56 137 ARG A CA 1
ATOM 1102 C C . ARG A 1 137 ? -0.872 -10.336 17.25 1 95.56 137 ARG A C 1
ATOM 1104 O O . ARG A 1 137 ? -1.154 -11.531 17.344 1 95.56 137 ARG A O 1
ATOM 1111 N N . LEU A 1 138 ? -1.546 -9.438 17.922 1 94.81 138 LEU A N 1
ATOM 1112 C CA . LEU A 1 138 ? -2.689 -9.758 18.766 1 94.81 138 LEU A CA 1
ATOM 1113 C C . LEU A 1 138 ? -3.811 -10.391 17.953 1 94.81 138 LEU A C 1
ATOM 1115 O O . LEU A 1 138 ? -4.43 -11.359 18.391 1 94.81 138 LEU A O 1
ATOM 1119 N N . GLN A 1 139 ? -4.055 -9.805 16.812 1 92.5 139 GLN A N 1
ATOM 1120 C CA . GLN A 1 139 ? -5.094 -10.352 15.953 1 92.5 139 GLN A CA 1
ATOM 1121 C C . GLN A 1 139 ? -4.785 -11.797 15.562 1 92.5 139 GLN A C 1
ATOM 1123 O O . GLN A 1 139 ? -5.68 -12.641 15.547 1 92.5 139 GLN A O 1
ATOM 1128 N N . GLN A 1 140 ? -3.555 -12.016 15.266 1 91.75 140 GLN A N 1
ATOM 1129 C CA . GLN A 1 140 ? -3.135 -13.359 14.883 1 91.75 140 GLN A CA 1
ATOM 1130 C C . GLN A 1 140 ? -3.293 -14.336 16.047 1 91.75 140 GLN A C 1
ATOM 1132 O O . GLN A 1 140 ? -3.689 -15.484 15.844 1 91.75 140 GLN A O 1
ATOM 1137 N N . GLU A 1 141 ? -2.973 -13.898 17.219 1 93.62 141 GLU A N 1
ATOM 1138 C CA . GLU A 1 141 ? -3.098 -14.727 18.406 1 93.62 141 GLU A CA 1
ATOM 1139 C C . GLU A 1 141 ? -4.555 -15.07 18.703 1 93.62 141 GLU A C 1
ATOM 1141 O O . GLU A 1 141 ? -4.867 -16.188 19.109 1 93.62 141 GLU A O 1
ATOM 1146 N N . ILE A 1 142 ? -5.398 -14.164 18.516 1 93 142 ILE A N 1
ATOM 1147 C CA . ILE A 1 142 ? -6.824 -14.383 18.734 1 93 142 ILE A CA 1
ATOM 1148 C C . ILE A 1 142 ? -7.348 -15.414 17.75 1 93 142 ILE A C 1
ATOM 1150 O O . ILE A 1 142 ? -8.047 -16.359 18.141 1 93 142 ILE A O 1
ATOM 1154 N N . LYS A 1 143 ? -6.945 -15.242 16.531 1 89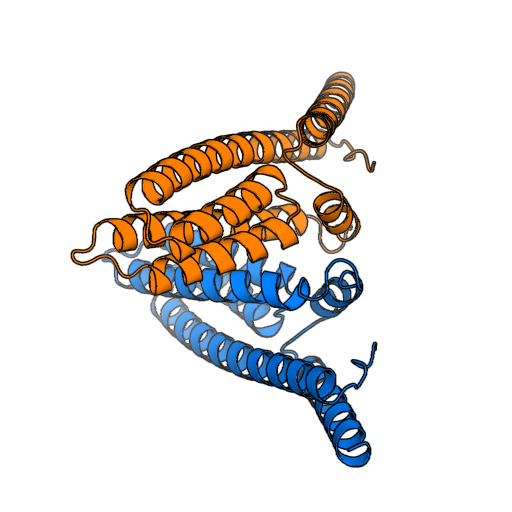.44 143 LYS A N 1
ATOM 1155 C CA . LYS A 1 143 ? -7.363 -16.188 15.5 1 89.44 143 LYS A CA 1
ATOM 1156 C C . LYS A 1 143 ? -6.836 -17.594 15.797 1 89.44 143 LYS A C 1
ATOM 1158 O O . LYS A 1 143 ? -7.559 -18.578 15.648 1 89.44 143 LYS A O 1
ATOM 1163 N N . ALA A 1 144 ? -5.645 -17.688 16.188 1 90.5 144 ALA A N 1
ATOM 1164 C CA . ALA A 1 144 ? -5.016 -18.969 16.5 1 90.5 144 ALA A CA 1
ATOM 1165 C C . ALA A 1 144 ? -5.715 -19.656 17.672 1 90.5 144 ALA A C 1
ATOM 1167 O O . ALA A 1 144 ? -5.75 -20.891 17.75 1 90.5 144 ALA A O 1
ATOM 1168 N N . ALA A 1 145 ? -6.25 -18.875 18.516 1 90.56 145 ALA A N 1
ATOM 1169 C CA . ALA A 1 145 ? -6.941 -19.391 19.688 1 90.56 145 ALA A CA 1
ATOM 1170 C C . ALA A 1 145 ? -8.406 -19.688 19.391 1 90.56 145 ALA A C 1
ATOM 1172 O O . ALA A 1 145 ? -9.156 -20.109 20.266 1 90.56 145 ALA A O 1
ATOM 1173 N N . GLY A 1 146 ? -8.758 -19.406 18.109 1 86.75 146 GLY A N 1
ATOM 1174 C CA . GLY A 1 146 ? -10.109 -19.703 17.656 1 86.75 146 GLY A CA 1
ATOM 1175 C C . GLY A 1 146 ? -11.102 -18.594 17.938 1 86.75 146 GLY A C 1
ATOM 1176 O O . GLY A 1 146 ? -12.312 -18.812 17.922 1 86.75 146 GLY A O 1
ATOM 1177 N N . GLY A 1 147 ? -10.555 -17.469 18.297 1 85.94 147 GLY A N 1
ATOM 1178 C CA . GLY A 1 147 ? -11.414 -16.328 18.594 1 85.94 147 GLY A CA 1
ATOM 1179 C C . GLY A 1 147 ? -11.711 -15.484 17.375 1 85.94 147 GLY A C 1
ATOM 1180 O O . GLY A 1 147 ? -11.102 -15.664 16.312 1 85.94 147 GLY A O 1
ATOM 1181 N N . SER A 1 148 ? -12.688 -14.633 17.547 1 83.06 148 SER A N 1
ATOM 1182 C CA . SER A 1 148 ? -13.039 -13.68 16.5 1 83.06 148 SER A CA 1
ATOM 1183 C C . SER A 1 148 ? -12.445 -12.305 16.781 1 83.06 148 SER A C 1
ATOM 1185 O O . SER A 1 148 ? -12.352 -11.891 17.938 1 83.06 148 SER A O 1
ATOM 1187 N N . ILE A 1 149 ? -12.039 -11.742 15.711 1 81.62 149 ILE A N 1
ATOM 1188 C CA . ILE A 1 149 ? -11.531 -10.383 15.852 1 81.62 149 ILE A CA 1
ATOM 1189 C C . ILE A 1 149 ? -12.695 -9.422 16.094 1 81.62 149 ILE A C 1
ATOM 1191 O O . ILE A 1 149 ? -13.641 -9.367 15.305 1 81.62 149 ILE A O 1
ATOM 1195 N N . PRO A 1 150 ? -12.648 -8.703 17.125 1 73.69 150 PRO A N 1
ATOM 1196 C CA . PRO A 1 150 ? -13.75 -7.805 17.453 1 73.69 150 PRO A CA 1
ATOM 1197 C C . PRO A 1 150 ? -13.891 -6.652 16.453 1 73.69 150 PRO A C 1
ATOM 1199 O O . PRO A 1 150 ? -12.883 -6.152 15.945 1 73.69 150 PRO A O 1
ATOM 1202 N N . THR A 1 151 ? -14.977 -6.559 15.703 1 61.53 151 THR A N 1
ATOM 1203 C CA . THR A 1 151 ? -15.25 -5.453 14.789 1 61.53 151 THR A CA 1
ATOM 1204 C C . THR A 1 151 ? -15.633 -4.195 15.562 1 61.53 151 THR A C 1
ATOM 1206 O O . THR A 1 151 ? -16.281 -4.277 16.609 1 61.53 151 THR A O 1
ATOM 1209 N N . GLN A 1 152 ? -15.086 -3.102 15.375 1 52.88 152 GLN A N 1
ATOM 1210 C CA . GLN A 1 152 ? -15.523 -1.882 16.047 1 52.88 152 GLN A CA 1
ATOM 1211 C C . GLN A 1 152 ? -17 -1.598 15.773 1 52.88 152 GLN A C 1
ATOM 1213 O O . GLN A 1 152 ? -17.516 -1.958 14.711 1 52.88 152 GLN A O 1
ATOM 1218 N N . MET B 1 1 ? -16.594 21.672 -24.656 1 52.53 1 MET B N 1
ATOM 1219 C CA . MET B 1 1 ? -16.109 21.359 -23.312 1 52.53 1 MET B CA 1
ATOM 1220 C C . MET B 1 1 ? -16.766 20.078 -22.781 1 52.53 1 MET B C 1
ATOM 1222 O O . MET B 1 1 ? -16.078 19.219 -22.25 1 52.53 1 MET B O 1
ATOM 1226 N N . THR B 1 2 ? -18.016 20.062 -23.031 1 63.66 2 THR B N 1
ATOM 1227 C CA . THR B 1 2 ? -18.875 19 -22.547 1 63.66 2 THR B CA 1
ATOM 1228 C C . THR B 1 2 ? -18.641 17.703 -23.328 1 63.66 2 THR B C 1
ATOM 1230 O O . THR B 1 2 ? -18.609 16.625 -22.75 1 63.66 2 THR B O 1
ATOM 1233 N N . MET B 1 3 ? -18.516 17.938 -24.641 1 58.31 3 MET B N 1
ATOM 1234 C CA . MET B 1 3 ? -18.375 16.797 -25.547 1 58.31 3 MET B CA 1
ATOM 1235 C C . MET B 1 3 ? -17.109 16 -25.219 1 58.31 3 MET B C 1
ATOM 1237 O O . MET B 1 3 ? -17.109 14.773 -25.281 1 58.31 3 MET B O 1
ATOM 1241 N N . ASP B 1 4 ? -16.234 16.625 -24.703 1 85.5 4 ASP B N 1
ATOM 1242 C CA . ASP B 1 4 ? -14.914 16.062 -24.438 1 85.5 4 ASP B CA 1
ATOM 1243 C C . ASP B 1 4 ? -14.914 15.242 -23.156 1 85.5 4 ASP B C 1
ATOM 1245 O O . ASP B 1 4 ? -14.383 14.133 -23.125 1 85.5 4 ASP B O 1
ATOM 1249 N N . VAL B 1 5 ? -15.852 15.609 -22.422 1 89.56 5 VAL B N 1
ATOM 1250 C CA . VAL B 1 5 ? -15.938 14.914 -21.141 1 89.56 5 VAL B CA 1
ATOM 1251 C C . VAL B 1 5 ? -16.672 13.586 -21.312 1 89.56 5 VAL B C 1
ATOM 1253 O O . VAL B 1 5 ? -16.266 12.57 -20.75 1 89.56 5 VAL B O 1
ATOM 1256 N N . ASN B 1 6 ? -17.703 13.57 -22.078 1 90.75 6 ASN B N 1
ATOM 1257 C CA . ASN B 1 6 ? -18.469 12.359 -22.344 1 90.75 6 ASN B CA 1
ATOM 1258 C C . ASN B 1 6 ? -17.609 11.297 -23.031 1 90.75 6 ASN B C 1
ATOM 1260 O O . ASN B 1 6 ? -17.703 10.109 -22.719 1 90.75 6 ASN B O 1
ATOM 1264 N N . HIS B 1 7 ? -16.891 11.82 -23.938 1 93 7 HIS B N 1
ATOM 1265 C CA . HIS B 1 7 ? -15.992 10.914 -24.641 1 93 7 HIS B CA 1
ATOM 1266 C C . HIS B 1 7 ? -14.969 10.305 -23.688 1 93 7 HIS B C 1
ATOM 1268 O O . HIS B 1 7 ? -14.719 9.094 -23.719 1 93 7 HIS B O 1
ATOM 1274 N N . LEU B 1 8 ? -14.445 11.102 -22.844 1 93.38 8 LEU B N 1
ATOM 1275 C CA . LEU B 1 8 ? -13.461 10.656 -21.859 1 93.38 8 LEU B CA 1
ATOM 1276 C C . LEU B 1 8 ? -14.086 9.656 -20.891 1 93.38 8 LEU B C 1
ATOM 1278 O O . LEU B 1 8 ? -13.453 8.664 -20.516 1 93.38 8 LEU B O 1
ATOM 1282 N N . GLN B 1 9 ? -15.289 9.867 -20.578 1 93.56 9 GLN B N 1
ATOM 1283 C CA . GLN B 1 9 ? -15.992 8.992 -19.656 1 93.56 9 GLN B CA 1
ATOM 1284 C C . GLN B 1 9 ? -16.266 7.629 -20.281 1 93.56 9 GLN B C 1
ATOM 1286 O O . GLN B 1 9 ? -16.156 6.598 -19.625 1 93.56 9 GLN B O 1
ATOM 1291 N N . ARG B 1 10 ? -16.688 7.629 -21.578 1 93.94 10 ARG B N 1
ATOM 1292 C CA . ARG B 1 10 ? -16.891 6.375 -22.297 1 93.94 10 ARG B CA 1
ATOM 1293 C C . ARG B 1 10 ? -15.586 5.59 -22.406 1 93.94 10 ARG B C 1
ATOM 1295 O O . ARG B 1 10 ? -15.562 4.375 -22.203 1 93.94 10 ARG B O 1
ATOM 1302 N N . LYS B 1 11 ? -14.492 6.363 -22.688 1 95.25 11 LYS B N 1
ATOM 1303 C CA . LYS B 1 11 ? -13.18 5.73 -22.797 1 95.25 11 LYS B CA 1
ATOM 1304 C C . LYS B 1 11 ? -12.773 5.09 -21.469 1 95.25 11 LYS B C 1
ATOM 1306 O O . LYS B 1 11 ? -12.25 3.973 -21.453 1 95.25 11 LYS B O 1
ATOM 1311 N N . LEU B 1 12 ? -13.023 5.766 -20.375 1 95.5 12 LEU B N 1
ATOM 1312 C CA . LEU B 1 12 ? -12.695 5.273 -19.047 1 95.5 12 LEU B CA 1
ATOM 1313 C C . LEU B 1 12 ? -13.484 4 -18.734 1 95.5 12 LEU B C 1
ATOM 1315 O O . LEU B 1 12 ? -12.906 3.006 -18.281 1 95.5 12 LEU B O 1
ATOM 1319 N N . ARG B 1 13 ? -14.727 4.016 -19.016 1 94.88 13 ARG B N 1
ATOM 1320 C CA . ARG B 1 13 ? -15.586 2.865 -18.75 1 94.88 13 ARG B CA 1
ATOM 1321 C C . ARG B 1 13 ? -15.148 1.657 -19.578 1 94.88 13 ARG B C 1
ATOM 1323 O O . ARG B 1 13 ? -15.047 0.546 -19.047 1 94.88 13 ARG B O 1
ATOM 1330 N N . ASP B 1 14 ? -14.891 1.904 -20.797 1 96.38 14 ASP B N 1
ATOM 1331 C CA . ASP B 1 14 ? -14.492 0.822 -21.688 1 96.38 14 ASP B CA 1
ATOM 1332 C C . ASP B 1 14 ? -13.148 0.229 -21.266 1 96.38 14 ASP B C 1
ATOM 1334 O O . ASP B 1 14 ? -12.969 -0.991 -21.297 1 96.38 14 ASP B O 1
ATOM 1338 N N . HIS B 1 15 ? -12.242 1.129 -20.953 1 96.62 15 HIS B N 1
ATOM 1339 C CA . HIS B 1 15 ? -10.922 0.657 -20.562 1 96.62 15 HIS B CA 1
ATOM 1340 C C . HIS B 1 15 ? -10.984 -0.151 -19.266 1 96.62 15 HIS B C 1
ATOM 1342 O O . HIS B 1 15 ? -10.375 -1.216 -19.172 1 96.62 15 HIS B O 1
ATOM 1348 N N . GLN B 1 16 ? -11.68 0.351 -18.375 1 95.88 16 GLN B N 1
ATOM 1349 C CA . GLN B 1 16 ? -11.844 -0.37 -17.125 1 95.88 16 GLN B CA 1
ATOM 1350 C C . GLN B 1 16 ? -12.508 -1.726 -17.344 1 95.88 16 GLN B C 1
ATOM 1352 O O . GLN B 1 16 ? -12.07 -2.736 -16.797 1 95.88 16 GLN B O 1
ATOM 1357 N N . ALA B 1 17 ? -13.555 -1.765 -18.141 1 96.62 17 ALA B N 1
ATOM 1358 C CA . ALA B 1 17 ? -14.234 -3.016 -18.453 1 96.62 17 ALA B CA 1
ATOM 1359 C C . ALA B 1 17 ? -13.273 -4.016 -19.094 1 96.62 17 ALA B C 1
ATOM 1361 O O . ALA B 1 17 ? -13.328 -5.211 -18.797 1 96.62 17 ALA B O 1
ATOM 1362 N N . ALA B 1 18 ? -12.445 -3.543 -19.922 1 97.44 18 ALA B N 1
ATOM 1363 C CA . ALA B 1 18 ? -11.484 -4.406 -20.594 1 97.44 18 ALA B CA 1
ATOM 1364 C C . ALA B 1 18 ? -10.5 -5.016 -19.594 1 97.44 18 ALA B C 1
ATOM 1366 O O . ALA B 1 18 ? -10.094 -6.168 -19.734 1 97.44 18 ALA B O 1
ATOM 1367 N N . LEU B 1 19 ? -10.133 -4.258 -18.578 1 97.62 19 LEU B N 1
ATOM 1368 C CA . LEU B 1 19 ? -9.203 -4.75 -17.562 1 97.62 19 LEU B CA 1
ATOM 1369 C C . LEU B 1 19 ? -9.82 -5.902 -16.781 1 97.62 19 LEU B C 1
ATOM 1371 O O . LEU B 1 19 ? -9.125 -6.867 -16.438 1 97.62 19 LEU B O 1
ATOM 1375 N N . PHE B 1 20 ? -11.094 -5.832 -16.578 1 97.69 20 PHE B N 1
ATOM 1376 C CA . PHE B 1 20 ? -11.797 -6.898 -15.867 1 97.69 20 PHE B CA 1
ATOM 1377 C C . PHE B 1 20 ? -12.016 -8.102 -16.781 1 97.69 20 PHE B C 1
ATOM 1379 O O . PHE B 1 20 ? -11.789 -9.242 -16.375 1 97.69 20 PHE B O 1
ATOM 1386 N N . GLN B 1 21 ? -12.375 -7.852 -17.969 1 97.62 21 GLN B N 1
ATOM 1387 C CA . GLN B 1 21 ? -12.672 -8.914 -18.922 1 97.62 21 GLN B CA 1
ATOM 1388 C C . GLN B 1 21 ? -11.422 -9.719 -19.25 1 97.62 21 GLN B C 1
ATOM 1390 O O . GLN B 1 21 ? -11.484 -10.938 -19.438 1 97.62 21 GLN B O 1
ATOM 1395 N N . GLN B 1 22 ? -10.32 -9.023 -19.297 1 97.62 22 GLN B N 1
ATOM 1396 C CA . GLN B 1 22 ? -9.07 -9.68 -19.672 1 97.62 22 GLN B CA 1
ATOM 1397 C C . GLN B 1 22 ? -8.383 -10.281 -18.453 1 97.62 22 GLN B C 1
ATOM 1399 O O . GLN B 1 22 ? -7.301 -10.867 -18.562 1 97.62 22 GLN B O 1
ATOM 1404 N N . GLY B 1 23 ? -8.898 -10.031 -17.281 1 97.12 23 GLY B N 1
ATOM 1405 C CA . GLY B 1 23 ? -8.43 -10.688 -16.078 1 97.12 23 GLY B CA 1
ATOM 1406 C C . GLY B 1 23 ? -7.309 -9.938 -15.383 1 97.12 23 GLY B C 1
ATOM 1407 O O . GLY B 1 23 ? -6.668 -10.469 -14.477 1 97.12 23 GLY B O 1
ATOM 1408 N N . PHE B 1 24 ? -7.043 -8.75 -15.805 1 98.06 24 PHE B N 1
ATOM 1409 C CA . PHE B 1 24 ? -6.023 -7.949 -15.133 1 98.06 24 PHE B CA 1
ATOM 1410 C C . PHE B 1 24 ? -6.441 -7.633 -13.703 1 98.06 24 PHE B C 1
ATOM 1412 O O . PHE B 1 24 ? -5.625 -7.703 -12.781 1 98.06 24 PHE B O 1
ATOM 1419 N N . LEU B 1 25 ? -7.762 -7.301 -13.547 1 98.06 25 LEU B N 1
ATOM 1420 C CA . LEU B 1 25 ? -8.32 -6.887 -12.266 1 98.06 25 LEU B CA 1
ATOM 1421 C C . LEU B 1 25 ? -9.492 -7.785 -11.867 1 98.06 25 LEU B C 1
ATOM 1423 O O . LEU B 1 25 ? -10.18 -8.328 -12.734 1 98.06 25 LEU B O 1
ATOM 1427 N N . ASP B 1 26 ? -9.672 -7.938 -10.625 1 97 26 ASP B N 1
ATOM 1428 C CA . ASP B 1 26 ? -10.828 -8.68 -10.141 1 97 26 ASP B CA 1
ATOM 1429 C C . ASP B 1 26 ? -11.641 -7.852 -9.148 1 97 26 ASP B C 1
ATOM 1431 O O . ASP B 1 26 ? -11.492 -6.629 -9.086 1 97 26 ASP B O 1
ATOM 1435 N N . ASP B 1 27 ? -12.492 -8.516 -8.398 1 94.12 27 ASP B N 1
ATOM 1436 C CA . ASP B 1 27 ? -13.484 -7.844 -7.566 1 94.12 27 ASP B CA 1
ATOM 1437 C C . ASP B 1 27 ? -12.812 -7.066 -6.438 1 94.12 27 ASP B C 1
ATOM 1439 O O . ASP B 1 27 ? -13.359 -6.074 -5.945 1 94.12 27 ASP B O 1
ATOM 1443 N N . GLN B 1 28 ? -11.672 -7.469 -6.051 1 93.88 28 GLN B N 1
ATOM 1444 C CA . GLN B 1 28 ? -10.977 -6.746 -4.996 1 93.88 28 GLN B CA 1
ATOM 1445 C C . GLN B 1 28 ? -10.688 -5.305 -5.41 1 93.88 28 GLN B C 1
ATOM 1447 O O . GLN B 1 28 ? -10.766 -4.391 -4.59 1 93.88 28 GLN B O 1
ATOM 1452 N N . PHE B 1 29 ? -10.336 -5.078 -6.621 1 95.81 29 PHE B N 1
ATOM 1453 C CA . PHE B 1 29 ? -10.102 -3.723 -7.109 1 95.81 29 PHE B CA 1
ATOM 1454 C C . PHE B 1 29 ? -11.375 -2.889 -7.012 1 95.81 29 PHE B C 1
ATOM 1456 O O . PHE B 1 29 ? -11.328 -1.717 -6.633 1 95.81 29 PHE B O 1
ATOM 1463 N N . SER B 1 30 ? -12.469 -3.479 -7.332 1 93.62 30 SER B N 1
ATOM 1464 C CA . SER B 1 30 ? -13.758 -2.797 -7.23 1 93.62 30 SER B CA 1
ATOM 1465 C C . SER B 1 30 ? -14.062 -2.41 -5.789 1 93.62 30 SER B C 1
ATOM 1467 O O . SER B 1 30 ? -14.641 -1.352 -5.535 1 93.62 30 SER B O 1
ATOM 1469 N N . GLN B 1 31 ? -13.695 -3.248 -4.922 1 90.38 31 GLN B N 1
ATOM 1470 C CA . GLN B 1 31 ? -13.891 -2.953 -3.508 1 90.38 31 GLN B CA 1
ATOM 1471 C C . GLN B 1 31 ? -13.062 -1.745 -3.076 1 90.38 31 GLN B C 1
ATOM 1473 O O . GLN B 1 31 ? -13.531 -0.914 -2.295 1 90.38 31 GLN B O 1
ATOM 1478 N N . LEU B 1 32 ? -11.82 -1.64 -3.547 1 91.94 32 LEU B N 1
ATOM 1479 C CA . LEU B 1 32 ? -10.977 -0.479 -3.27 1 91.94 32 LEU B CA 1
ATOM 1480 C C . LEU B 1 32 ? -11.641 0.801 -3.77 1 91.94 32 LEU B C 1
ATOM 1482 O O . LEU B 1 32 ? -11.641 1.818 -3.072 1 91.94 32 LEU B O 1
ATOM 1486 N N . GLN B 1 33 ? -12.156 0.688 -4.93 1 91.38 33 GLN B N 1
ATOM 1487 C CA . GLN B 1 33 ? -12.797 1.846 -5.543 1 91.38 33 GLN B CA 1
ATOM 1488 C C . GLN B 1 33 ? -13.969 2.338 -4.699 1 91.38 33 GLN B C 1
ATOM 1490 O O . GLN B 1 33 ? -14.242 3.539 -4.641 1 91.38 33 GLN B O 1
ATOM 1495 N N . LYS B 1 34 ? -14.672 1.448 -4.066 1 86.62 34 LYS B N 1
ATOM 1496 C CA . LYS B 1 34 ? -15.836 1.801 -3.26 1 86.62 34 LYS B CA 1
ATOM 1497 C C . LYS B 1 34 ? -15.43 2.596 -2.0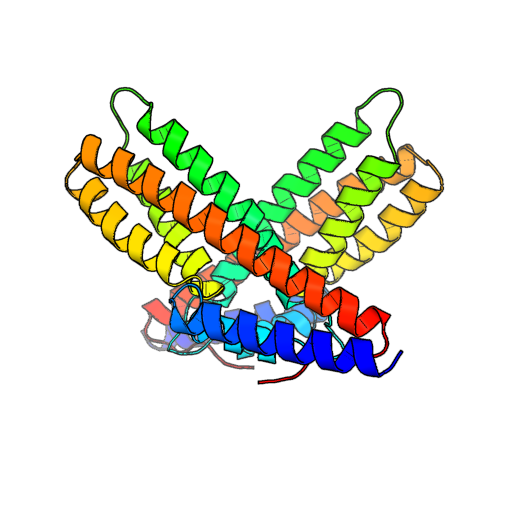23 1 86.62 34 LYS B C 1
ATOM 1499 O O . LYS B 1 34 ? -16.25 3.299 -1.432 1 86.62 34 LYS B O 1
ATOM 1504 N N . LEU B 1 35 ? -14.164 2.479 -1.645 1 84.75 35 LEU B N 1
ATOM 1505 C CA . LEU B 1 35 ? -13.672 3.184 -0.466 1 84.75 35 LEU B CA 1
ATOM 1506 C C . LEU B 1 35 ? -13.266 4.609 -0.815 1 84.75 35 LEU B C 1
ATOM 1508 O O . LEU B 1 35 ? -13.07 5.441 0.075 1 84.75 35 LEU B O 1
ATOM 1512 N N . GLN B 1 36 ? -13.141 4.762 -2.039 1 85.56 36 GLN B N 1
ATOM 1513 C CA . GLN B 1 36 ? -12.766 6.102 -2.486 1 85.56 36 GLN B CA 1
ATOM 1514 C C . GLN B 1 36 ? -13.984 7.027 -2.514 1 85.56 36 GLN B C 1
ATOM 1516 O O . GLN B 1 36 ? -15.031 6.668 -3.051 1 85.56 36 GLN B O 1
ATOM 1521 N N . ASP B 1 37 ? -13.984 8.047 -1.643 1 80.19 37 ASP B N 1
ATOM 1522 C CA . ASP B 1 37 ? -15.039 9.055 -1.641 1 80.19 37 ASP B CA 1
ATOM 1523 C C . ASP B 1 37 ? -14.453 10.461 -1.639 1 80.19 37 ASP B C 1
ATOM 1525 O O . ASP B 1 37 ? -13.266 10.648 -1.928 1 80.19 37 ASP B O 1
ATOM 1529 N N . ASP B 1 38 ? -15.258 11.43 -1.402 1 79.44 38 ASP B N 1
ATOM 1530 C CA . ASP B 1 38 ? -14.836 12.828 -1.484 1 79.44 38 ASP B CA 1
ATOM 1531 C C . ASP B 1 38 ? -13.812 13.156 -0.406 1 79.44 38 ASP B C 1
ATOM 1533 O O . ASP B 1 38 ? -12.992 14.055 -0.578 1 79.44 38 ASP B O 1
ATOM 1537 N N . SER B 1 39 ? -13.836 12.367 0.631 1 78.38 39 SER B N 1
ATOM 1538 C CA . SER B 1 39 ? -12.906 12.648 1.719 1 78.38 39 SER B CA 1
ATOM 1539 C C . SER B 1 39 ? -11.539 12.023 1.445 1 78.38 39 SER B C 1
ATOM 1541 O O . SER B 1 39 ? -10.539 12.406 2.062 1 78.38 39 SER B O 1
ATOM 1543 N N . SER B 1 40 ? -11.523 11.086 0.537 1 84.56 40 SER B N 1
ATOM 1544 C CA . SER B 1 40 ? -10.281 10.422 0.137 1 84.56 40 SER B CA 1
ATOM 1545 C C . SER B 1 40 ? -10.242 10.18 -1.369 1 84.56 40 SER B C 1
ATOM 1547 O O . SER B 1 40 ? -10.219 9.039 -1.819 1 84.56 40 SER B O 1
ATOM 1549 N N . PRO B 1 41 ? -10.156 11.289 -2.082 1 83.31 41 PRO B N 1
ATOM 1550 C CA . PRO B 1 41 ? -10.297 11.172 -3.535 1 83.31 41 PRO B CA 1
ATOM 1551 C C . PRO B 1 41 ? -9.117 10.461 -4.191 1 83.31 41 PRO B C 1
ATOM 1553 O O . PRO B 1 41 ? -9.258 9.891 -5.277 1 83.31 41 PRO B O 1
ATOM 1556 N N . ASP B 1 42 ? -8.039 10.414 -3.574 1 88.44 42 ASP B N 1
ATOM 1557 C CA . ASP B 1 42 ? -6.848 9.844 -4.191 1 88.44 42 ASP B CA 1
ATOM 1558 C C . ASP B 1 42 ? -6.488 8.5 -3.555 1 88.44 42 ASP B C 1
ATOM 1560 O O . ASP B 1 42 ? -5.375 8 -3.732 1 88.44 42 ASP B O 1
ATOM 1564 N N . PHE B 1 43 ? -7.445 7.871 -2.91 1 93.25 43 PHE B N 1
ATOM 1565 C CA . PHE B 1 43 ? -7.172 6.668 -2.133 1 93.25 43 PHE B CA 1
ATOM 1566 C C . PHE B 1 43 ? -6.688 5.539 -3.035 1 93.25 43 PHE B C 1
ATOM 1568 O O . PHE B 1 43 ? -5.641 4.938 -2.777 1 93.25 43 PHE B O 1
ATOM 1575 N N . VAL B 1 44 ? -7.445 5.262 -4.094 1 95 44 VAL B N 1
ATOM 1576 C CA . VAL B 1 44 ? -7.137 4.121 -4.945 1 95 44 VAL B CA 1
ATOM 1577 C C . VAL B 1 44 ? -5.785 4.332 -5.625 1 95 44 VAL B C 1
ATOM 1579 O O . VAL B 1 44 ? -4.949 3.426 -5.656 1 95 44 VAL B O 1
ATOM 1582 N N . ILE B 1 45 ? -5.559 5.527 -6.086 1 95.38 45 ILE B N 1
ATOM 1583 C CA . ILE B 1 45 ? -4.305 5.828 -6.77 1 95.38 45 ILE B CA 1
ATOM 1584 C C . ILE B 1 45 ? -3.137 5.68 -5.797 1 95.38 45 ILE B C 1
ATOM 1586 O O . ILE B 1 45 ? -2.074 5.172 -6.168 1 95.38 45 ILE B O 1
ATOM 1590 N N . GLU B 1 46 ? -3.342 6.039 -4.586 1 95.25 46 GLU B N 1
ATOM 1591 C CA . GLU B 1 46 ? -2.279 5.949 -3.588 1 95.25 46 GLU B CA 1
ATOM 1592 C C . GLU B 1 46 ? -1.949 4.496 -3.262 1 95.25 46 GLU B C 1
ATOM 1594 O O . GLU B 1 46 ? -0.777 4.117 -3.205 1 95.25 46 GLU B O 1
ATOM 1599 N N . VAL B 1 47 ? -2.967 3.715 -3.043 1 96.69 47 VAL B N 1
ATOM 1600 C CA . VAL B 1 47 ? -2.756 2.307 -2.723 1 96.69 47 VAL B CA 1
ATOM 1601 C C . VA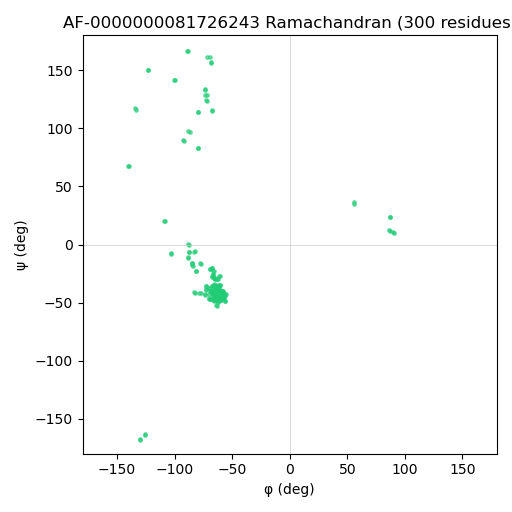L B 1 47 ? -2.074 1.605 -3.896 1 96.69 47 VAL B C 1
ATOM 1603 O O . VAL B 1 47 ? -1.114 0.854 -3.707 1 96.69 47 VAL B O 1
ATOM 1606 N N . VAL B 1 48 ? -2.516 1.895 -5.062 1 97.62 48 VAL B N 1
ATOM 1607 C CA . VAL B 1 48 ? -1.959 1.271 -6.258 1 97.62 48 VAL B CA 1
ATOM 1608 C C . VAL B 1 48 ? -0.519 1.735 -6.457 1 97.62 48 VAL B C 1
ATOM 1610 O O . VAL B 1 48 ? 0.335 0.959 -6.895 1 97.62 48 VAL B O 1
ATOM 1613 N N . THR B 1 49 ? -0.216 2.949 -6.148 1 97.19 49 THR B N 1
ATOM 1614 C CA . THR B 1 49 ? 1.147 3.459 -6.25 1 97.19 49 THR B CA 1
ATOM 1615 C C . THR B 1 49 ? 2.068 2.734 -5.273 1 97.19 49 THR B C 1
ATOM 1617 O O . THR B 1 49 ? 3.186 2.354 -5.629 1 97.19 49 THR B O 1
ATOM 1620 N N . MET B 1 50 ? 1.609 2.561 -4.082 1 96.81 50 MET B N 1
ATOM 1621 C CA . MET B 1 50 ? 2.389 1.766 -3.135 1 96.81 50 MET B CA 1
ATOM 1622 C C . MET B 1 50 ? 2.627 0.36 -3.676 1 96.81 50 MET B C 1
ATOM 1624 O O . MET B 1 50 ? 3.721 -0.19 -3.523 1 96.81 50 MET B O 1
ATOM 1628 N N . PHE B 1 51 ? 1.557 -0.184 -4.289 1 98.44 51 PHE B N 1
ATOM 1629 C CA . PHE B 1 51 ? 1.665 -1.513 -4.879 1 98.44 51 PHE B CA 1
ATOM 1630 C C . PHE B 1 51 ? 2.732 -1.536 -5.969 1 98.44 51 PHE B C 1
ATOM 1632 O O . PHE B 1 51 ? 3.502 -2.494 -6.066 1 98.44 51 PHE B O 1
ATOM 1639 N N . PHE B 1 52 ? 2.812 -0.474 -6.797 1 98.12 52 PHE B N 1
ATOM 1640 C CA . PHE B 1 52 ? 3.818 -0.416 -7.852 1 98.12 52 PHE B CA 1
ATOM 1641 C C . PHE B 1 52 ? 5.223 -0.428 -7.262 1 98.12 52 PHE B C 1
ATOM 1643 O O . PHE B 1 52 ? 6.086 -1.185 -7.715 1 98.12 52 PHE B O 1
ATOM 1650 N N . ASP B 1 53 ? 5.383 0.377 -6.309 1 97 53 ASP B N 1
ATOM 1651 C CA . ASP B 1 53 ? 6.691 0.44 -5.668 1 97 53 ASP B CA 1
ATOM 1652 C C . ASP B 1 53 ? 7.055 -0.897 -5.023 1 97 53 ASP B C 1
ATOM 1654 O O . ASP B 1 53 ? 8.18 -1.378 -5.172 1 97 53 ASP B O 1
ATOM 1658 N N . ASP B 1 54 ? 6.125 -1.478 -4.379 1 96.81 54 ASP B N 1
ATOM 1659 C CA . ASP B 1 54 ? 6.316 -2.789 -3.766 1 96.81 54 ASP B CA 1
ATOM 1660 C C . ASP B 1 54 ? 6.664 -3.842 -4.812 1 96.81 54 ASP B C 1
ATOM 1662 O O . ASP B 1 54 ? 7.598 -4.625 -4.625 1 96.81 54 ASP B O 1
ATOM 1666 N N . SER B 1 55 ? 5.926 -3.832 -5.875 1 98.06 55 SER B N 1
ATOM 1667 C CA . SER B 1 55 ? 6.125 -4.797 -6.953 1 98.06 55 SER B CA 1
ATOM 1668 C C . SER B 1 55 ? 7.535 -4.707 -7.523 1 98.06 55 SER B C 1
ATOM 1670 O O . SER B 1 55 ? 8.211 -5.723 -7.688 1 98.06 55 SER B O 1
ATOM 1672 N N . GLU B 1 56 ? 7.938 -3.516 -7.762 1 97.75 56 GLU B N 1
ATOM 1673 C CA . GLU B 1 56 ? 9.273 -3.324 -8.328 1 97.75 56 GLU B CA 1
ATOM 1674 C C . GLU B 1 56 ? 10.352 -3.842 -7.379 1 97.75 56 GLU B C 1
ATOM 1676 O O . GLU B 1 56 ? 11.297 -4.508 -7.809 1 97.75 56 GLU B O 1
ATOM 1681 N N . ASN B 1 57 ? 10.172 -3.545 -6.137 1 97.38 57 ASN B N 1
ATOM 1682 C CA . ASN B 1 57 ? 11.125 -4.02 -5.141 1 97.38 57 ASN B CA 1
ATOM 1683 C C . ASN B 1 57 ? 11.141 -5.547 -5.066 1 97.38 57 ASN B C 1
ATOM 1685 O O . ASN B 1 57 ? 12.211 -6.16 -5.059 1 97.38 57 ASN B O 1
ATOM 1689 N N . LEU B 1 58 ? 9.992 -6.176 -5.062 1 97.88 58 LEU B N 1
ATOM 1690 C CA . LEU B 1 58 ? 9.883 -7.625 -4.926 1 97.88 58 LEU B CA 1
ATOM 1691 C C . LEU B 1 58 ? 10.422 -8.328 -6.168 1 97.88 58 LEU B C 1
ATOM 1693 O O . LEU B 1 58 ? 11.109 -9.344 -6.062 1 97.88 58 LEU B O 1
ATOM 1697 N N . LEU B 1 59 ? 10.102 -7.77 -7.332 1 98.5 59 LEU B N 1
ATOM 1698 C CA . LEU B 1 59 ? 10.602 -8.336 -8.578 1 98.5 59 LEU B CA 1
ATOM 1699 C C . LEU B 1 59 ? 12.125 -8.273 -8.625 1 98.5 59 LEU B C 1
ATOM 1701 O O . LEU B 1 59 ? 12.781 -9.25 -9.016 1 98.5 59 LEU B O 1
ATOM 1705 N N . ASN B 1 60 ? 12.672 -7.156 -8.203 1 98.31 60 ASN B N 1
ATOM 1706 C CA . ASN B 1 60 ? 14.125 -7.012 -8.156 1 98.31 60 ASN B CA 1
ATOM 1707 C C . ASN B 1 60 ? 14.75 -7.969 -7.145 1 98.31 60 ASN B C 1
ATOM 1709 O O . ASN B 1 60 ? 15.789 -8.57 -7.414 1 98.31 60 ASN B O 1
ATOM 1713 N N . ASN B 1 61 ? 14.148 -8.086 -5.984 1 97.88 61 ASN B N 1
ATOM 1714 C CA . ASN B 1 61 ? 14.641 -8.992 -4.957 1 97.88 61 ASN B CA 1
ATOM 1715 C C . ASN B 1 61 ? 14.625 -10.445 -5.434 1 97.88 61 ASN B C 1
ATOM 1717 O O . ASN B 1 61 ? 15.562 -11.195 -5.176 1 97.88 61 ASN B O 1
ATOM 1721 N N . MET B 1 62 ? 13.602 -10.797 -6.125 1 98.31 62 MET B N 1
ATOM 1722 C CA . MET B 1 62 ? 13.508 -12.148 -6.672 1 98.31 62 MET B CA 1
ATOM 1723 C C . MET B 1 62 ? 14.602 -12.391 -7.707 1 98.31 62 MET B C 1
ATOM 1725 O O . MET B 1 62 ? 15.242 -13.445 -7.707 1 98.31 62 MET B O 1
ATOM 1729 N N . ALA B 1 63 ? 14.758 -11.375 -8.617 1 98.31 63 ALA B N 1
ATOM 1730 C CA . ALA B 1 63 ? 15.797 -11.484 -9.633 1 98.31 63 ALA B CA 1
ATOM 1731 C C . ALA B 1 63 ? 17.172 -11.688 -8.992 1 98.31 63 ALA B C 1
ATOM 1733 O O . ALA B 1 63 ? 17.922 -12.578 -9.391 1 98.31 63 ALA B O 1
ATOM 1734 N N . ARG B 1 64 ? 17.516 -10.945 -7.926 1 98 64 ARG B N 1
ATOM 1735 C CA . ARG B 1 64 ? 18.781 -11.031 -7.227 1 98 64 ARG B CA 1
ATOM 1736 C C . ARG B 1 64 ? 18.938 -12.391 -6.535 1 98 64 ARG B C 1
ATOM 1738 O O . ARG B 1 64 ? 20.016 -12.977 -6.551 1 98 64 ARG B O 1
ATOM 1745 N N . ALA B 1 65 ? 17.844 -12.781 -5.906 1 97.94 65 ALA B N 1
ATOM 1746 C CA . ALA B 1 65 ? 17.875 -14.062 -5.203 1 97.94 65 ALA B CA 1
ATOM 1747 C C . ALA B 1 65 ? 18.125 -15.211 -6.172 1 97.94 65 ALA B C 1
ATOM 1749 O O . ALA B 1 65 ? 18.859 -16.156 -5.844 1 97.94 65 ALA B O 1
ATOM 1750 N N . LEU B 1 66 ? 17.609 -15.133 -7.375 1 97.94 66 LEU B N 1
ATOM 1751 C CA . LEU B 1 66 ? 17.719 -16.203 -8.359 1 97.94 66 LEU B CA 1
ATOM 1752 C C . LEU B 1 66 ? 19.109 -16.203 -9 1 97.94 66 LEU B C 1
ATOM 1754 O O . LEU B 1 66 ? 19.5 -17.188 -9.641 1 97.94 66 LEU B O 1
ATOM 1758 N N . GLU B 1 67 ? 19.844 -15.117 -8.852 1 96.94 67 GLU B N 1
ATOM 1759 C CA . GLU B 1 67 ? 21.188 -15.008 -9.414 1 96.94 67 GLU B CA 1
ATOM 1760 C C . GLU B 1 67 ? 22.234 -15.539 -8.453 1 96.94 67 GLU B C 1
ATOM 1762 O O . GLU B 1 67 ? 23.391 -15.742 -8.836 1 96.94 67 GLU B O 1
ATOM 1767 N N . GLN B 1 68 ? 21.781 -15.766 -7.25 1 95.25 68 GLN B N 1
ATOM 1768 C CA . GLN B 1 68 ? 22.719 -16.297 -6.27 1 95.25 68 GLN B CA 1
ATOM 1769 C C . GLN B 1 68 ? 23.125 -17.734 -6.613 1 95.25 68 GLN B C 1
ATOM 1771 O O . GLN B 1 68 ? 22.375 -18.438 -7.289 1 95.25 68 GLN B O 1
ATOM 1776 N N . ASN B 1 69 ? 24.406 -18.172 -6.059 1 94.56 69 ASN B N 1
ATOM 1777 C CA . ASN B 1 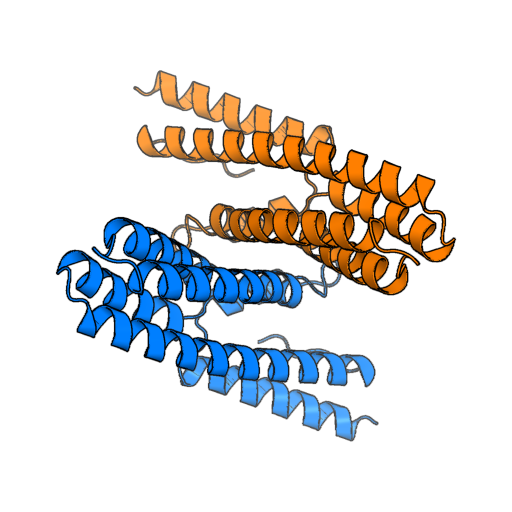69 ? 24.906 -19.531 -6.195 1 94.56 69 ASN B CA 1
ATOM 1778 C C . ASN B 1 69 ? 25.438 -20.078 -4.871 1 94.56 69 ASN B C 1
ATOM 1780 O O . ASN B 1 69 ? 26.469 -19.594 -4.375 1 94.56 69 ASN B O 1
ATOM 1784 N N . PRO B 1 70 ? 24.906 -21.094 -4.242 1 95.5 70 PRO B N 1
ATOM 1785 C CA . PRO B 1 70 ? 23.672 -21.734 -4.719 1 95.5 70 PRO B CA 1
ATOM 1786 C C . PRO B 1 70 ? 22.438 -20.859 -4.504 1 95.5 70 PRO B C 1
ATOM 1788 O O . PRO B 1 70 ? 22.453 -19.984 -3.639 1 95.5 70 PRO B O 1
ATOM 1791 N N . VAL B 1 71 ? 21.344 -21.156 -5.23 1 96.81 71 VAL B N 1
ATOM 1792 C CA . VAL B 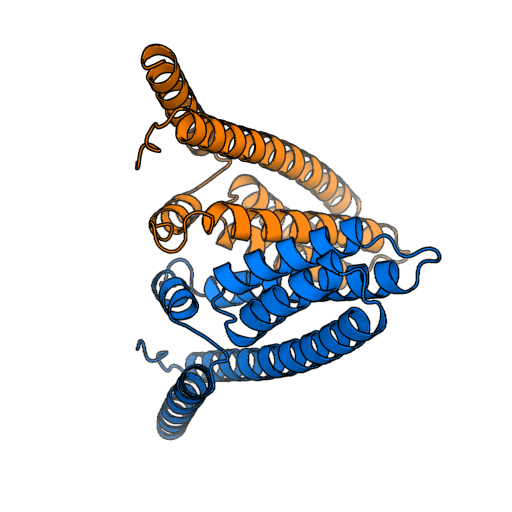1 71 ? 20.094 -20.391 -5.113 1 96.81 71 VAL B CA 1
ATOM 1793 C C . VAL B 1 71 ? 19.406 -20.734 -3.803 1 96.81 71 VAL B C 1
ATOM 1795 O O . VAL B 1 71 ? 19.312 -21.922 -3.438 1 96.81 71 VAL B O 1
ATOM 1798 N N . ASP B 1 72 ? 18.953 -19.688 -3.074 1 96.81 72 ASP B N 1
ATOM 1799 C CA . ASP B 1 72 ? 18.109 -19.875 -1.891 1 96.81 72 ASP B CA 1
ATOM 1800 C C . ASP B 1 72 ? 16.625 -19.812 -2.25 1 96.81 72 ASP B C 1
ATOM 1802 O O . ASP B 1 72 ? 16 -18.75 -2.145 1 96.81 72 ASP B O 1
ATOM 1806 N N . PHE B 1 73 ? 16.094 -20.922 -2.555 1 97.69 73 PHE B N 1
ATOM 1807 C CA . PHE B 1 73 ? 14.719 -21 -3.031 1 97.69 73 PHE B CA 1
ATOM 1808 C C . PHE B 1 73 ? 13.742 -20.578 -1.938 1 97.69 73 PHE B C 1
ATOM 1810 O O . PHE B 1 73 ? 12.648 -20.109 -2.23 1 97.69 73 PHE B O 1
ATOM 1817 N N . LYS B 1 74 ? 14.109 -20.781 -0.724 1 97.06 74 LYS B N 1
ATOM 1818 C CA . LYS B 1 74 ? 13.266 -20.328 0.379 1 97.06 74 LYS B CA 1
ATOM 1819 C C . LYS B 1 74 ? 13.141 -18.812 0.388 1 97.06 74 LYS B C 1
ATOM 1821 O O . LYS B 1 74 ? 12.055 -18.281 0.631 1 97.06 74 LYS B O 1
ATOM 1826 N N . GLN B 1 75 ? 14.219 -18.188 0.166 1 97.56 75 GLN B N 1
ATOM 1827 C CA . GLN B 1 75 ? 14.211 -16.734 0.069 1 97.56 75 GLN B CA 1
ATOM 1828 C C . GLN B 1 75 ? 13.375 -16.266 -1.12 1 97.56 75 GLN B C 1
ATOM 1830 O O . GLN B 1 75 ? 12.602 -15.312 -1.007 1 97.56 75 GLN B O 1
ATOM 1835 N N . VAL B 1 76 ? 13.578 -16.922 -2.252 1 98.38 76 VAL B N 1
ATOM 1836 C CA . VAL B 1 76 ? 12.789 -16.594 -3.436 1 98.38 76 VAL B CA 1
ATOM 1837 C C . VAL B 1 76 ? 11.297 -16.766 -3.131 1 98.38 76 VAL B C 1
ATOM 1839 O O . VAL B 1 76 ? 10.492 -15.867 -3.412 1 98.38 76 VAL B O 1
ATOM 1842 N N . ASP B 1 77 ? 10.961 -17.859 -2.514 1 98.38 77 ASP B N 1
ATOM 1843 C CA . ASP B 1 77 ? 9.57 -18.172 -2.191 1 98.38 77 ASP B CA 1
ATOM 1844 C C . ASP B 1 77 ? 8.977 -17.125 -1.257 1 98.38 77 ASP B C 1
ATOM 1846 O O . ASP B 1 77 ? 7.793 -16.781 -1.368 1 98.38 77 ASP B O 1
ATOM 1850 N N . ALA B 1 78 ? 9.766 -16.609 -0.345 1 97.81 78 ALA B N 1
ATOM 1851 C CA . ALA B 1 78 ? 9.297 -15.586 0.579 1 97.81 78 ALA B CA 1
ATOM 1852 C C . ALA B 1 78 ? 8.891 -14.32 -0.171 1 97.81 78 ALA B C 1
ATOM 1854 O O . ALA B 1 78 ? 7.863 -13.711 0.137 1 97.81 78 ALA B O 1
ATOM 1855 N N . HIS B 1 79 ? 9.68 -13.93 -1.176 1 98.12 79 HIS B N 1
ATOM 1856 C CA . HIS B 1 79 ? 9.359 -12.766 -1.987 1 98.12 79 HIS B CA 1
ATOM 1857 C C . HIS B 1 79 ? 8.117 -13.008 -2.836 1 98.12 79 HIS B C 1
ATOM 1859 O O . HIS B 1 79 ? 7.27 -12.117 -2.975 1 98.12 79 HIS B O 1
ATOM 1865 N N . VAL B 1 80 ? 8.016 -14.234 -3.373 1 98.56 80 VAL B N 1
ATOM 1866 C CA . VAL B 1 80 ? 6.863 -14.586 -4.199 1 98.56 80 VAL B CA 1
ATOM 1867 C C . VAL B 1 80 ? 5.594 -14.562 -3.352 1 98.56 80 VAL B C 1
ATOM 1869 O O . VAL B 1 80 ? 4.562 -14.047 -3.779 1 98.56 80 VAL B O 1
ATOM 1872 N N . HIS B 1 81 ? 5.684 -15.086 -2.211 1 97.56 81 HIS B N 1
ATOM 1873 C CA . HIS B 1 81 ? 4.551 -15.117 -1.294 1 97.56 81 HIS B CA 1
ATOM 1874 C C . HIS B 1 81 ? 4.07 -13.711 -0.963 1 97.56 81 HIS B C 1
ATOM 1876 O O . HIS B 1 81 ? 2.865 -13.438 -0.968 1 97.56 81 HIS B O 1
ATOM 1882 N N . GLN B 1 82 ? 5.02 -12.891 -0.639 1 96.44 82 GLN B N 1
ATOM 1883 C CA . GLN B 1 82 ? 4.684 -11.5 -0.352 1 96.44 82 GLN B CA 1
ATOM 1884 C C . GLN B 1 82 ? 4.02 -10.836 -1.554 1 96.44 82 GLN B C 1
ATOM 1886 O O . GLN B 1 82 ? 3.057 -10.078 -1.4 1 96.44 82 GLN B O 1
ATOM 1891 N N . TYR B 1 83 ? 4.578 -11.102 -2.75 1 98.19 83 TYR B N 1
ATOM 1892 C CA . TYR B 1 83 ? 4.043 -10.5 -3.967 1 98.19 83 TYR B CA 1
ATOM 1893 C C . TYR B 1 83 ? 2.623 -10.984 -4.234 1 98.19 83 TYR B C 1
ATOM 1895 O O . TYR B 1 83 ? 1.772 -10.219 -4.688 1 98.19 83 TYR B O 1
ATOM 1903 N N . LYS B 1 84 ? 2.393 -12.242 -3.938 1 97.44 84 LYS B N 1
ATOM 1904 C CA . LYS B 1 84 ? 1.055 -12.812 -4.074 1 97.44 84 LYS B CA 1
ATOM 1905 C C . LYS B 1 84 ? 0.056 -12.086 -3.176 1 97.44 84 LYS B C 1
ATOM 1907 O O . LYS B 1 84 ? -1.045 -11.75 -3.613 1 97.44 84 LYS B O 1
ATOM 1912 N N . GLY B 1 85 ? 0.465 -11.797 -1.967 1 96.38 85 GLY B N 1
ATOM 1913 C CA . GLY B 1 85 ? -0.387 -11.07 -1.034 1 96.38 85 GLY B CA 1
ATOM 1914 C C . GLY B 1 85 ? -0.686 -9.656 -1.478 1 96.38 85 GLY B C 1
ATOM 1915 O O . GLY B 1 85 ? -1.839 -9.219 -1.449 1 96.38 85 GLY B O 1
ATOM 1916 N N . SER B 1 86 ? 0.314 -8.938 -1.878 1 96.81 86 SER B N 1
ATOM 1917 C CA . SER B 1 86 ? 0.126 -7.57 -2.34 1 96.81 86 SER B CA 1
ATOM 1918 C C . SER B 1 86 ? -0.77 -7.52 -3.572 1 96.81 86 SER B C 1
ATOM 1920 O O . SER B 1 86 ? -1.646 -6.656 -3.674 1 96.81 86 SER B O 1
ATOM 1922 N N . SER B 1 87 ? -0.54 -8.469 -4.477 1 97.94 87 SER B N 1
ATOM 1923 C CA . SER B 1 87 ? -1.336 -8.531 -5.699 1 97.94 87 SER B CA 1
ATOM 1924 C C . SER B 1 87 ? -2.799 -8.828 -5.395 1 97.94 87 SER B C 1
ATOM 1926 O O . SER B 1 87 ? -3.699 -8.242 -5.992 1 97.94 87 SER B O 1
ATOM 1928 N N . ALA B 1 88 ? -3.031 -9.695 -4.465 1 96.12 88 ALA B N 1
ATOM 1929 C CA . ALA B 1 88 ? -4.391 -10.039 -4.055 1 96.12 88 ALA B CA 1
ATOM 1930 C C . ALA B 1 88 ? -5.098 -8.828 -3.441 1 96.12 88 ALA B C 1
ATOM 1932 O O . ALA B 1 88 ? -6.285 -8.602 -3.695 1 96.12 88 ALA B O 1
ATOM 1933 N N . SER B 1 89 ? -4.398 -8.047 -2.672 1 94.75 89 SER B N 1
ATOM 1934 C CA . SER B 1 89 ? -4.984 -6.93 -1.937 1 94.75 89 SER B CA 1
ATOM 1935 C C . SER B 1 89 ? -5.469 -5.836 -2.885 1 94.75 89 SER B C 1
ATOM 1937 O O . SER B 1 89 ? -6.414 -5.109 -2.572 1 94.75 89 SER B O 1
ATOM 1939 N N . VAL B 1 90 ? -4.844 -5.723 -4.082 1 96.69 90 VAL B N 1
ATOM 1940 C CA . VAL B 1 90 ? -5.223 -4.652 -4.996 1 96.69 90 VAL B CA 1
ATOM 1941 C C . VAL B 1 90 ? -6.094 -5.215 -6.121 1 96.69 90 VAL B C 1
ATOM 1943 O O . VAL B 1 90 ? -6.574 -4.465 -6.973 1 96.69 90 VAL B O 1
ATOM 1946 N N . GLY B 1 91 ? -6.234 -6.484 -6.191 1 97.12 91 GLY B N 1
ATOM 1947 C CA . GLY B 1 91 ? -7.055 -7.145 -7.195 1 97.12 91 GLY B CA 1
ATOM 1948 C C . GLY B 1 91 ? -6.309 -7.418 -8.492 1 97.12 91 GLY B C 1
ATOM 1949 O O . GLY B 1 91 ? -6.914 -7.477 -9.562 1 97.12 91 GLY B O 1
ATOM 1950 N N . ALA B 1 92 ? -5.004 -7.504 -8.469 1 98 92 ALA B N 1
ATOM 1951 C CA . ALA B 1 92 ? -4.188 -7.848 -9.625 1 98 92 ALA B CA 1
ATOM 1952 C C . ALA B 1 92 ? -4.188 -9.352 -9.875 1 98 92 ALA B C 1
ATOM 1954 O O . ALA B 1 92 ? -3.219 -10.047 -9.547 1 98 92 ALA B O 1
ATOM 1955 N N . ALA B 1 93 ? -5.164 -9.805 -10.531 1 97.62 93 ALA B N 1
ATOM 1956 C CA . ALA B 1 93 ? -5.5 -11.227 -10.594 1 97.62 93 ALA B CA 1
ATOM 1957 C C . ALA B 1 93 ? -4.461 -12 -11.398 1 97.62 93 ALA B C 1
ATOM 1959 O O . ALA B 1 93 ? -4.004 -13.062 -10.969 1 97.62 93 ALA B O 1
ATOM 1960 N N . ARG B 1 94 ? -4.102 -11.461 -12.57 1 97.94 94 ARG B N 1
ATOM 1961 C CA . ARG B 1 94 ? -3.133 -12.164 -13.398 1 97.94 94 ARG B CA 1
ATOM 1962 C C . ARG B 1 94 ? -1.793 -12.305 -12.688 1 97.94 94 ARG B C 1
ATOM 1964 O O . ARG B 1 94 ? -1.179 -13.367 -12.703 1 97.94 94 ARG B O 1
ATOM 1971 N N . VAL B 1 95 ? -1.368 -11.289 -12.031 1 98.38 95 VAL B N 1
ATOM 1972 C CA . VAL B 1 95 ? -0.108 -11.305 -11.297 1 98.38 95 VAL B CA 1
ATOM 1973 C C . VAL B 1 95 ? -0.202 -12.297 -10.141 1 98.38 95 VAL B C 1
ATOM 1975 O O . VAL B 1 95 ? 0.691 -13.125 -9.953 1 98.38 95 VAL B O 1
ATOM 1978 N N . LYS B 1 96 ? -1.291 -12.25 -9.414 1 97.69 96 LYS B N 1
ATOM 1979 C CA . LYS B 1 96 ? -1.507 -13.148 -8.281 1 97.69 96 LYS B CA 1
ATOM 1980 C C . LYS B 1 96 ? -1.432 -14.609 -8.719 1 97.69 96 LYS B C 1
ATOM 1982 O O . LYS B 1 96 ? -0.763 -15.414 -8.07 1 97.69 96 LYS B O 1
ATOM 1987 N N . ASN B 1 97 ? -2.084 -14.898 -9.781 1 97.69 97 ASN B N 1
ATOM 1988 C CA . ASN B 1 97 ? -2.131 -16.266 -10.266 1 97.69 97 ASN B CA 1
ATOM 1989 C C . ASN B 1 97 ? -0.748 -16.766 -10.68 1 97.69 97 ASN B C 1
ATOM 1991 O O . ASN B 1 97 ? -0.399 -17.922 -10.438 1 97.69 97 ASN B O 1
ATOM 1995 N N . LEU B 1 98 ? 0.01 -15.906 -11.297 1 97.94 98 LEU B N 1
ATOM 1996 C CA . LEU B 1 98 ? 1.36 -16.281 -11.711 1 97.94 98 LEU B CA 1
ATOM 1997 C C . LEU B 1 98 ? 2.242 -16.547 -10.492 1 97.94 98 LEU B C 1
ATOM 1999 O O . LEU B 1 98 ? 3.105 -17.422 -10.523 1 97.94 98 LEU B O 1
ATOM 2003 N N . CYS B 1 99 ? 2.021 -15.766 -9.422 1 98.06 99 CYS B N 1
ATOM 2004 C CA . CYS B 1 99 ? 2.777 -15.984 -8.195 1 98.06 99 CYS B CA 1
ATOM 2005 C C . CYS B 1 99 ? 2.508 -17.375 -7.637 1 98.06 99 CYS B C 1
ATOM 2007 O O . CYS B 1 99 ? 3.416 -18.031 -7.121 1 98.06 99 CYS B O 1
ATOM 2009 N N . ALA B 1 100 ? 1.233 -17.766 -7.738 1 95.88 100 ALA B N 1
ATOM 2010 C CA . ALA B 1 100 ? 0.879 -19.094 -7.25 1 95.88 100 ALA B CA 1
ATOM 2011 C C . ALA B 1 100 ? 1.649 -20.172 -8 1 95.88 100 ALA B C 1
ATOM 2013 O O . ALA B 1 100 ? 2.176 -21.109 -7.391 1 95.88 100 ALA B O 1
ATOM 2014 N N . SER B 1 101 ? 1.767 -20.047 -9.273 1 96.5 101 SER B N 1
ATOM 2015 C CA . SER B 1 101 ? 2.535 -20.969 -10.094 1 96.5 101 SER B CA 1
ATOM 2016 C C . SER B 1 101 ? 4.02 -20.906 -9.758 1 96.5 101 SER B C 1
ATOM 2018 O O . SER B 1 101 ? 4.699 -21.938 -9.719 1 96.5 101 SER B O 1
ATOM 2020 N N . PHE B 1 102 ? 4.52 -19.734 -9.555 1 98.12 102 PHE B N 1
ATOM 2021 C CA . PHE B 1 102 ? 5.918 -19.5 -9.211 1 98.12 102 PHE B CA 1
ATOM 2022 C C . PHE B 1 102 ? 6.316 -20.281 -7.969 1 98.12 102 PHE B C 1
ATOM 2024 O O . PHE B 1 102 ? 7.387 -20.891 -7.934 1 98.12 102 PHE B O 1
ATOM 2031 N N . ARG B 1 103 ? 5.422 -20.281 -6.98 1 97.5 103 ARG B N 1
ATOM 2032 C CA . ARG B 1 103 ? 5.711 -20.938 -5.711 1 97.5 103 ARG B CA 1
ATOM 2033 C C . ARG B 1 103 ? 5.867 -22.438 -5.895 1 97.5 103 ARG B C 1
ATOM 2035 O O . ARG B 1 103 ? 6.645 -23.078 -5.184 1 97.5 103 ARG B O 1
ATOM 2042 N N . ASN B 1 104 ? 5.164 -23.047 -6.906 1 97.44 104 ASN B N 1
ATOM 2043 C CA . ASN B 1 104 ? 5.32 -24.453 -7.219 1 97.44 104 ASN B CA 1
ATOM 2044 C C . ASN B 1 104 ? 6.734 -24.766 -7.703 1 97.44 104 ASN B C 1
ATOM 2046 O O . ASN B 1 104 ? 7.309 -25.797 -7.336 1 97.44 104 ASN B O 1
ATOM 2050 N N . PHE B 1 105 ? 7.25 -23.875 -8.461 1 97.94 105 PHE B N 1
ATOM 2051 C CA . PHE B 1 105 ? 8.602 -24.078 -8.984 1 97.94 105 PHE B CA 1
ATOM 2052 C C . PHE B 1 105 ? 9.641 -23.891 -7.883 1 97.94 105 PHE B C 1
ATOM 2054 O O . PHE B 1 105 ? 10.672 -24.562 -7.887 1 97.94 105 PHE B O 1
ATOM 2061 N N . CYS B 1 106 ? 9.414 -22.969 -6.957 1 97.75 106 CYS B N 1
ATOM 2062 C CA . CYS B 1 106 ? 10.297 -22.797 -5.809 1 97.75 106 CYS B CA 1
ATOM 2063 C C . CYS B 1 106 ? 10.367 -24.078 -4.98 1 97.75 106 CYS B C 1
ATOM 2065 O O . CYS B 1 106 ? 11.453 -24.516 -4.59 1 97.75 106 CYS B O 1
ATOM 2067 N N . GLU B 1 107 ? 9.195 -24.625 -4.766 1 96.94 107 GLU B N 1
ATOM 2068 C CA . GLU B 1 107 ? 9.109 -25.844 -3.979 1 96.94 107 GLU B CA 1
ATOM 2069 C C . GLU B 1 107 ? 9.867 -26.984 -4.652 1 96.94 107 GLU B C 1
ATOM 2071 O O . GLU B 1 107 ? 10.508 -27.797 -3.979 1 96.94 107 GLU B O 1
ATOM 2076 N N . ALA B 1 108 ? 9.852 -27.062 -5.953 1 97.12 108 ALA B N 1
ATOM 2077 C CA . ALA B 1 108 ? 10.508 -28.109 -6.734 1 97.12 108 ALA B CA 1
ATOM 2078 C C . ALA B 1 108 ? 11.984 -27.797 -6.953 1 97.12 108 ALA B C 1
ATOM 2080 O O . ALA B 1 108 ? 12.703 -28.562 -7.59 1 97.12 108 ALA B O 1
ATOM 2081 N N . LYS B 1 109 ? 12.398 -26.609 -6.531 1 97.44 109 LYS B N 1
ATOM 2082 C CA . LYS B 1 109 ? 13.766 -26.125 -6.715 1 97.44 109 LYS B CA 1
ATOM 2083 C C . LYS B 1 109 ? 14.164 -26.156 -8.188 1 97.44 109 LYS B C 1
ATOM 2085 O O . LYS B 1 109 ? 15.258 -26.578 -8.539 1 97.44 109 LYS B O 1
ATOM 2090 N N . ASN B 1 110 ? 13.203 -25.859 -9.031 1 97.5 110 ASN B N 1
ATOM 2091 C CA . ASN B 1 110 ? 13.383 -25.781 -10.477 1 97.5 110 ASN B CA 1
ATOM 2092 C C . ASN B 1 110 ? 13.805 -24.375 -10.898 1 97.5 110 ASN B C 1
ATOM 2094 O O . ASN B 1 110 ? 12.961 -23.5 -11.086 1 97.5 110 ASN B O 1
ATOM 2098 N N . LEU B 1 111 ? 15.086 -24.172 -11.094 1 97.38 111 LEU B N 1
ATOM 2099 C CA . LEU B 1 111 ? 15.633 -22.844 -11.375 1 97.38 111 LEU B CA 1
ATOM 2100 C C . LEU B 1 111 ? 15.094 -22.312 -12.695 1 97.38 111 LEU B C 1
ATOM 2102 O O . LEU B 1 111 ? 14.68 -21.156 -12.781 1 97.38 111 LEU B O 1
ATOM 2106 N N . GLU B 1 112 ? 15.102 -23.125 -13.695 1 97.56 112 GLU B N 1
ATOM 2107 C CA . GLU B 1 112 ? 14.633 -22.688 -15.008 1 97.56 112 GLU B CA 1
ATOM 2108 C C . GLU B 1 112 ? 13.172 -22.234 -14.953 1 97.56 112 GLU B C 1
ATOM 2110 O O . GLU B 1 112 ? 12.812 -21.219 -15.539 1 97.56 112 GLU B O 1
ATOM 2115 N N . GLY B 1 113 ? 12.336 -23.047 -14.289 1 97.88 113 GLY B N 1
ATOM 2116 C CA . GLY B 1 113 ? 10.945 -22.688 -14.102 1 97.88 113 GLY B CA 1
ATOM 2117 C C . GLY B 1 113 ? 10.773 -21.359 -13.359 1 97.88 113 GLY B C 1
ATOM 2118 O O . GLY B 1 113 ? 9.938 -20.547 -13.742 1 97.88 113 GLY B O 1
ATOM 2119 N N . CYS B 1 114 ? 11.633 -21.156 -12.336 1 98.31 114 CYS B N 1
ATOM 2120 C CA . CYS B 1 114 ? 11.57 -19.922 -11.562 1 98.31 114 CYS B CA 1
ATOM 2121 C C . CYS B 1 114 ? 11.953 -18.719 -12.422 1 98.31 114 CYS B C 1
ATOM 2123 O O . CYS B 1 114 ? 11.297 -17.688 -12.375 1 98.31 114 CYS B O 1
ATOM 2125 N N . VAL B 1 115 ? 12.93 -18.844 -13.219 1 98.25 115 VAL B N 1
ATOM 2126 C CA . VAL B 1 115 ? 13.414 -17.75 -14.062 1 98.25 115 VAL B CA 1
ATOM 2127 C C . VAL B 1 115 ? 12.352 -17.406 -15.102 1 98.25 115 VAL B C 1
ATOM 2129 O O . VAL B 1 115 ? 12.086 -16.219 -15.352 1 98.25 115 VAL B O 1
ATOM 2132 N N . ARG B 1 116 ? 11.742 -18.406 -15.68 1 98.06 116 ARG B N 1
ATOM 2133 C CA . ARG B 1 116 ? 10.688 -18.172 -16.656 1 98.06 116 ARG B CA 1
ATOM 2134 C C . ARG B 1 116 ? 9.492 -17.469 -16.016 1 98.06 116 ARG B C 1
ATOM 2136 O O . ARG B 1 116 ? 8.93 -16.547 -16.609 1 98.06 116 ARG B O 1
ATOM 2143 N N . CYS B 1 117 ? 9.125 -17.938 -14.828 1 98.12 117 CYS B N 1
ATOM 2144 C CA . CYS B 1 117 ? 8.008 -17.328 -14.117 1 98.12 117 CYS B CA 1
ATOM 2145 C C . CYS B 1 117 ? 8.312 -15.867 -13.789 1 98.12 117 CYS B C 1
ATOM 2147 O O . CYS B 1 117 ? 7.434 -15.008 -13.891 1 98.12 117 CYS B O 1
ATOM 2149 N N . LEU B 1 118 ? 9.555 -15.633 -13.398 1 98.56 118 LEU B N 1
ATOM 2150 C CA . LEU B 1 118 ? 9.938 -14.258 -13.078 1 98.56 118 LEU B CA 1
ATOM 2151 C C . LEU B 1 118 ? 9.805 -13.359 -14.305 1 98.56 118 LEU B C 1
ATOM 2153 O O . LEU B 1 118 ? 9.305 -12.234 -14.203 1 98.56 118 LEU B O 1
ATOM 2157 N N . GLN B 1 119 ? 10.172 -13.82 -15.445 1 98.44 119 GLN B N 1
ATOM 2158 C CA . GLN B 1 119 ? 10.047 -13.062 -16.688 1 98.44 119 GLN B CA 1
ATOM 2159 C C . GLN B 1 119 ? 8.586 -12.773 -17.016 1 98.44 119 GLN B C 1
ATOM 2161 O O . GLN B 1 119 ? 8.242 -11.664 -17.406 1 98.44 119 GLN B O 1
ATOM 2166 N N . GLN B 1 120 ? 7.785 -13.789 -16.844 1 98.38 120 GLN B N 1
ATOM 2167 C CA . GLN B 1 120 ? 6.355 -13.617 -17.078 1 98.38 120 GLN B CA 1
ATOM 2168 C C . GLN B 1 120 ? 5.75 -12.609 -16.125 1 98.38 120 GLN B C 1
ATOM 2170 O O . GLN B 1 120 ? 4.918 -11.781 -16.516 1 98.38 120 GLN B O 1
ATOM 2175 N N . LEU B 1 121 ? 6.172 -12.672 -14.883 1 98.38 121 LEU B N 1
ATOM 2176 C CA . LEU B 1 121 ? 5.688 -11.734 -13.875 1 98.38 121 LEU B CA 1
ATOM 2177 C C . LEU B 1 121 ? 6.074 -10.305 -14.234 1 98.38 121 LEU B C 1
ATOM 2179 O O . LEU B 1 121 ? 5.266 -9.383 -14.094 1 98.38 121 LEU B O 1
ATOM 2183 N N . GLN B 1 122 ? 7.285 -10.133 -14.633 1 98.5 122 GLN B N 1
ATOM 2184 C CA . GLN B 1 122 ? 7.754 -8.812 -15.039 1 98.5 122 GLN B CA 1
ATOM 2185 C C . GLN B 1 122 ? 6.926 -8.266 -16.203 1 98.5 122 GLN B C 1
ATOM 2187 O O . GLN B 1 122 ? 6.57 -7.086 -16.203 1 98.5 122 GLN B O 1
ATOM 2192 N N . GLN B 1 123 ? 6.602 -9.102 -17.141 1 98.38 123 GLN B N 1
ATOM 2193 C CA . GLN B 1 123 ? 5.797 -8.703 -18.281 1 98.38 123 GLN B CA 1
ATOM 2194 C C . GLN B 1 123 ? 4.375 -8.344 -17.859 1 98.38 123 GLN B C 1
ATOM 2196 O O . GLN B 1 123 ? 3.848 -7.301 -18.266 1 98.38 123 GLN B O 1
ATOM 2201 N N . GLU B 1 124 ? 3.781 -9.219 -17.062 1 98.19 124 GLU B N 1
ATOM 2202 C CA . GLU B 1 124 ? 2.414 -8.984 -16.609 1 98.19 124 GLU B CA 1
ATOM 2203 C C . GLU B 1 124 ? 2.326 -7.727 -15.75 1 98.19 124 GLU B C 1
ATOM 2205 O O . GLU B 1 124 ? 1.355 -6.973 -15.844 1 98.19 124 GLU B O 1
ATOM 2210 N N . TYR B 1 125 ? 3.342 -7.543 -14.93 1 98.44 125 TYR B N 1
ATOM 2211 C CA . TYR B 1 125 ? 3.393 -6.336 -14.109 1 98.44 125 TYR B CA 1
ATOM 2212 C C . TYR B 1 125 ? 3.455 -5.09 -14.984 1 98.44 125 TYR B C 1
ATOM 2214 O O . TYR B 1 125 ? 2.736 -4.117 -14.75 1 98.44 125 TYR B O 1
ATOM 2222 N N . SER B 1 126 ? 4.316 -5.113 -15.961 1 98.62 126 SER B N 1
ATOM 2223 C CA . SER B 1 126 ? 4.469 -3.969 -16.859 1 98.62 126 SER B CA 1
ATOM 2224 C C . SER B 1 126 ? 3.158 -3.648 -17.562 1 98.62 126 SER B C 1
ATOM 2226 O O . SER B 1 126 ? 2.781 -2.48 -17.688 1 98.62 126 SER B O 1
ATOM 2228 N N . LEU B 1 127 ? 2.459 -4.66 -18.031 1 98.44 127 LEU B N 1
ATOM 2229 C CA . LEU B 1 127 ? 1.175 -4.473 -18.703 1 98.44 127 LEU B CA 1
ATOM 2230 C C . LEU B 1 127 ? 0.149 -3.869 -17.75 1 98.44 127 LEU B C 1
ATOM 2232 O O . LEU B 1 127 ? -0.553 -2.922 -18.109 1 98.44 127 LEU B O 1
ATOM 2236 N N . LEU B 1 128 ? 0.101 -4.395 -16.578 1 98.56 128 LEU B N 1
ATOM 2237 C CA . LEU B 1 128 ? -0.842 -3.904 -15.586 1 98.56 128 LEU B CA 1
ATOM 2238 C C . LEU B 1 128 ? -0.56 -2.445 -15.242 1 98.56 128 LEU B C 1
ATOM 2240 O O . LEU B 1 128 ? -1.479 -1.623 -15.203 1 98.56 128 LEU B O 1
ATOM 2244 N N . LYS B 1 129 ? 0.671 -2.17 -14.953 1 98.44 129 LYS B N 1
ATOM 2245 C CA . LYS B 1 129 ? 1.071 -0.812 -14.602 1 98.44 129 LYS B CA 1
ATOM 2246 C C . LYS B 1 129 ? 0.687 0.181 -15.695 1 98.44 129 LYS B C 1
ATOM 2248 O O . LYS B 1 129 ? 0.092 1.224 -15.414 1 98.44 129 LYS B O 1
ATOM 2253 N N . ASN B 1 130 ? 1.022 -0.165 -16.906 1 98.44 130 ASN B N 1
ATOM 2254 C CA . ASN B 1 130 ? 0.687 0.705 -18.031 1 98.44 130 ASN B CA 1
ATOM 2255 C C . ASN B 1 130 ? -0.819 0.926 -18.141 1 98.44 130 ASN B C 1
ATOM 2257 O O . ASN B 1 130 ? -1.271 2.049 -18.359 1 98.44 130 ASN B O 1
ATOM 2261 N N . ASN B 1 131 ? -1.583 -0.102 -17.984 1 98.25 131 ASN B N 1
ATOM 2262 C CA . ASN B 1 131 ? -3.035 -0.031 -18.094 1 98.25 131 ASN B CA 1
ATOM 2263 C C . ASN B 1 131 ? -3.648 0.805 -16.984 1 98.25 131 ASN B C 1
ATOM 2265 O O . ASN B 1 131 ? -4.543 1.618 -17.234 1 98.25 131 ASN B O 1
ATOM 2269 N N . LEU B 1 132 ? -3.131 0.629 -15.781 1 98 132 LEU B N 1
ATOM 2270 C CA . LEU B 1 132 ? -3.67 1.368 -14.648 1 98 132 LEU B CA 1
ATOM 2271 C C . LEU B 1 132 ? -3.256 2.836 -14.711 1 98 132 LEU B C 1
ATOM 2273 O O . LEU B 1 132 ? -4.039 3.721 -14.359 1 98 132 LEU B O 1
ATOM 2277 N N . GLN B 1 133 ? -2.023 3.057 -15.133 1 97.56 133 GLN B N 1
ATOM 2278 C CA . GLN B 1 133 ? -1.593 4.441 -15.305 1 97.56 133 GLN B CA 1
ATOM 2279 C C . GLN B 1 133 ? -2.453 5.164 -16.328 1 97.56 133 GLN B C 1
ATOM 2281 O O . GLN B 1 133 ? -2.795 6.332 -16.156 1 97.56 133 GLN B O 1
ATOM 2286 N N . TYR B 1 134 ? -2.748 4.449 -17.406 1 97.56 134 TYR B N 1
ATOM 2287 C CA . TYR B 1 134 ? -3.648 5.016 -18.406 1 97.56 134 TYR B CA 1
ATOM 2288 C C . TYR B 1 134 ? -5.016 5.309 -17.812 1 97.56 134 TYR B C 1
ATOM 2290 O O . TYR B 1 134 ? -5.594 6.371 -18.047 1 97.56 134 TYR B O 1
ATOM 2298 N N . LEU B 1 135 ? -5.531 4.422 -17.047 1 96.12 135 LEU B N 1
ATOM 2299 C CA . LEU B 1 135 ? -6.824 4.574 -16.391 1 96.12 135 LEU B CA 1
ATOM 2300 C C . LEU B 1 135 ? -6.832 5.812 -15.492 1 96.12 135 LEU B C 1
ATOM 2302 O O . LEU B 1 135 ? -7.773 6.605 -15.539 1 96.12 135 LEU B O 1
ATOM 2306 N N . PHE B 1 136 ? -5.785 6.004 -14.727 1 95.25 136 PHE B N 1
ATOM 2307 C CA . PHE B 1 136 ? -5.691 7.125 -13.797 1 95.25 136 PHE B CA 1
ATOM 2308 C C . PHE B 1 136 ? -5.543 8.438 -14.547 1 95.25 136 PHE B C 1
ATOM 2310 O O . PHE B 1 136 ? -6.059 9.469 -14.117 1 95.25 136 PHE B O 1
ATOM 2317 N N . ARG B 1 137 ? -4.797 8.359 -15.625 1 95.5 137 ARG B N 1
ATOM 2318 C CA . ARG B 1 137 ? -4.68 9.555 -16.453 1 95.5 137 ARG B CA 1
ATOM 2319 C C . ARG B 1 137 ? -6.039 9.992 -16.984 1 95.5 137 ARG B C 1
ATOM 2321 O O . ARG B 1 137 ? -6.355 11.188 -16.984 1 95.5 137 ARG B O 1
ATOM 2328 N N . LEU B 1 138 ? -6.859 9.086 -17.438 1 94.81 138 LEU B N 1
ATOM 2329 C CA . LEU B 1 138 ? -8.203 9.383 -17.922 1 94.81 138 LEU B CA 1
ATOM 2330 C C . LEU B 1 138 ? -9.055 10 -16.812 1 94.81 138 LEU B C 1
ATOM 2332 O O . LEU B 1 138 ? -9.789 10.961 -17.062 1 94.81 138 LEU B O 1
ATOM 2336 N N . GLN B 1 139 ? -8.945 9.422 -15.656 1 92.38 139 GLN B N 1
ATOM 2337 C CA . GLN B 1 139 ? -9.703 9.945 -14.531 1 92.38 139 GLN B CA 1
ATOM 2338 C C . GLN B 1 139 ? -9.328 11.398 -14.242 1 92.38 139 GLN B C 1
ATOM 2340 O O . GLN B 1 139 ? -10.195 12.234 -13.977 1 92.38 139 GLN B O 1
ATOM 2345 N N . GLN B 1 140 ? -8.07 11.641 -14.305 1 91.62 140 GLN B N 1
ATOM 2346 C CA . GLN B 1 140 ? -7.582 12.992 -14.055 1 91.62 140 GLN B CA 1
ATOM 2347 C C . GLN B 1 140 ? -8.078 13.969 -15.117 1 91.62 140 GLN B C 1
ATOM 2349 O O . GLN B 1 140 ? -8.43 15.109 -14.812 1 91.62 140 GLN B O 1
ATOM 2354 N N . GLU B 1 141 ? -8.109 13.523 -16.344 1 93.56 141 GLU B N 1
ATOM 2355 C CA . GLU B 1 141 ? -8.578 14.352 -17.438 1 93.56 141 GLU B CA 1
ATOM 2356 C C . GLU B 1 141 ? -10.07 14.664 -17.297 1 93.56 141 GLU B C 1
ATOM 2358 O O . GLU B 1 141 ? -10.5 15.781 -17.594 1 93.56 141 GLU B O 1
ATOM 2363 N N . ILE B 1 142 ? -10.805 13.75 -16.891 1 93.06 142 ILE B N 1
ATOM 2364 C CA . ILE B 1 142 ? -12.234 13.938 -16.688 1 93.06 142 ILE B CA 1
ATOM 2365 C C . ILE B 1 142 ? -12.477 14.977 -15.594 1 93.06 142 ILE B C 1
ATOM 2367 O O . ILE B 1 142 ? -13.273 15.898 -15.766 1 93.06 142 ILE B O 1
ATOM 2371 N N . LYS B 1 143 ? -11.734 14.797 -14.531 1 89.19 143 LYS B N 1
ATOM 2372 C CA . LYS B 1 143 ? -11.852 15.75 -13.43 1 89.19 143 LYS B CA 1
ATOM 2373 C C . LYS B 1 143 ? -11.461 17.156 -13.867 1 89.19 143 LYS B C 1
ATOM 2375 O O . LYS B 1 143 ? -12.133 18.125 -13.516 1 89.19 143 LYS B O 1
ATOM 2380 N N . ALA B 1 144 ? -10.438 17.281 -14.586 1 90.44 144 ALA B N 1
ATOM 2381 C CA . ALA B 1 144 ? -9.945 18.562 -15.07 1 90.44 144 ALA B CA 1
ATOM 2382 C C . ALA B 1 144 ? -10.969 19.234 -15.984 1 90.44 144 ALA B C 1
ATOM 2384 O O . ALA B 1 144 ? -11.047 20.453 -16.047 1 90.44 144 ALA B O 1
ATOM 2385 N N . ALA B 1 145 ? -11.719 18.422 -16.641 1 90.56 145 ALA B N 1
ATOM 2386 C CA . ALA B 1 145 ? -12.727 18.938 -17.562 1 90.56 145 ALA B CA 1
ATOM 2387 C C . ALA B 1 145 ? -14.047 19.203 -16.844 1 90.56 145 ALA B C 1
ATOM 2389 O O . ALA B 1 145 ? -15.031 19.625 -17.469 1 90.56 145 ALA B O 1
ATOM 2390 N N . GLY B 1 146 ? -14 18.922 -15.531 1 86.94 146 GLY B N 1
ATOM 2391 C CA . GLY B 1 146 ? -15.172 19.203 -14.711 1 86.94 146 GLY B CA 1
ATOM 2392 C C . GLY B 1 146 ? -16.172 18.062 -14.703 1 86.94 146 GLY B C 1
ATOM 2393 O O . GLY B 1 146 ? -17.344 18.266 -14.344 1 86.94 146 GLY B O 1
ATOM 2394 N N . GLY B 1 147 ? -15.727 16.938 -15.211 1 86.25 147 GLY B N 1
ATOM 2395 C CA . GLY B 1 147 ? -16.609 15.789 -15.242 1 86.25 147 GLY B CA 1
ATOM 2396 C C . GLY B 1 147 ? -16.547 14.945 -13.984 1 86.25 147 GLY B C 1
ATOM 2397 O O . GLY B 1 147 ? -15.656 15.141 -13.156 1 86.25 147 GLY B O 1
ATOM 2398 N N . SER B 1 148 ? -17.5 14.086 -13.875 1 83.19 148 SER B N 1
ATOM 2399 C CA . SER B 1 148 ? -17.516 13.125 -12.773 1 83.19 148 SER B CA 1
ATOM 2400 C C . SER B 1 148 ? -17.016 11.758 -13.219 1 83.19 148 SER B C 1
ATOM 2402 O O . SER B 1 148 ? -17.25 11.344 -14.352 1 83.19 148 SER B O 1
ATOM 2404 N N . ILE B 1 149 ? -16.312 11.219 -12.328 1 81.56 149 ILE B N 1
ATOM 2405 C CA . ILE B 1 149 ? -15.836 9.859 -12.602 1 81.56 149 ILE B CA 1
ATOM 2406 C C . ILE B 1 149 ? -17 8.883 -12.508 1 81.56 149 ILE B C 1
ATOM 2408 O O . ILE B 1 149 ? -17.688 8.812 -11.477 1 81.56 149 ILE B O 1
ATOM 2412 N N . PRO B 1 150 ? -17.25 8.156 -13.508 1 73.69 150 PRO B N 1
ATOM 2413 C CA . PRO B 1 150 ? -18.375 7.234 -13.508 1 73.69 150 PRO B CA 1
ATOM 2414 C C . PRO B 1 150 ? -18.203 6.078 -12.523 1 73.69 150 PRO B C 1
ATOM 2416 O O . PRO B 1 150 ? -17.094 5.598 -12.328 1 73.69 150 PRO B O 1
ATOM 2419 N N . THR B 1 151 ? -19.031 5.969 -11.469 1 61.5 151 THR B N 1
ATOM 2420 C CA . THR B 1 151 ? -19.016 4.859 -10.523 1 61.5 151 THR B CA 1
ATOM 2421 C C . THR B 1 151 ? -19.578 3.592 -11.164 1 61.5 151 THR B C 1
ATOM 2423 O O . THR B 1 151 ? -20.484 3.656 -12 1 61.5 151 THR B O 1
ATOM 2426 N N . GLN B 1 152 ? -18.984 2.516 -11.133 1 52.78 152 GLN B N 1
ATOM 2427 C CA . GLN B 1 152 ? -19.562 1.289 -11.664 1 52.78 152 GLN B CA 1
ATOM 2428 C C . GLN B 1 152 ? -20.922 1 -11.016 1 52.78 152 GLN B C 1
ATOM 2430 O O . GLN B 1 152 ? -21.156 1.374 -9.867 1 52.78 152 GLN B O 1
#

InterPro domains:
  IPR008207 Signal transduction histidine kinase, phosphotransfer (Hpt) domain [PF01627] (46-130)
  IPR008207 Signal transduction histidine kinase, phosphotransfer (Hpt) domain [PS50894] (40-145)
  IPR008207 Signal transduction histidine kinase, phosphotransfer (Hpt) domain [cd00088] (46-125)
  IPR036641 HPT domain superfamily [G3DSA:1.20.120.160] (1-152)
  IPR036641 HPT domain superfamily [SSF47226] (6-141)
  IPR045871 Histidine-containing phosphotransfer protein 1-5/Phosphorelay intermediate protein YPD1 [PTHR28242] (7-144)

Secondary structure (DSSP, 8-state):
-HHHHHHHHHHHHHHHHHHHHTTSB-HHHHHHHHH--TTSTTHHHHHHHHHHHHHHHHHHHHHHHHHSSS--HHHHHHHHHHHHHHHHHHTBHHHHHHHHHHHHHHHTT-HHHHHHHHHHHHHHHHHHHHHHHHHHHHHHHHHHTTPPP---/-HHHHHHHHHHHHHHHHHHHHTTSB-HHHHHHHHH--TTSTTHHHHHHHHHHHHHHHHHHHHHHHHHSSS--HHHHHHHHHHHHHHHHHHTBHHHHHHHHHHHHHHHTT-HHHHHHHHHHHHHHHHHHHHHHHHHHHHHHHHHHTTPPP---

Solvent-accessible surface area (backbone atoms only — not comparable to full-atom values): 15795 Å² total; per-residue (Å²): 109,64,68,58,30,54,52,45,49,52,52,45,51,52,51,52,50,47,35,44,74,72,35,48,36,42,68,44,33,54,55,46,50,70,68,38,42,90,90,36,72,57,34,52,63,39,54,50,48,36,46,50,55,46,47,54,52,39,52,50,51,36,54,54,38,67,68,38,87,80,61,49,43,68,60,34,35,52,38,38,52,52,49,27,47,48,23,52,55,56,9,30,41,51,56,22,54,50,29,58,55,35,44,57,25,33,76,66,66,35,63,69,56,36,55,53,41,50,52,50,45,53,51,49,47,52,53,49,52,53,52,50,51,50,50,52,51,45,50,51,51,26,48,74,60,70,39,77,79,82,75,132,110,64,69,57,30,54,52,45,48,52,51,45,53,51,52,53,50,47,36,44,75,72,36,48,35,43,69,44,33,55,53,48,51,70,68,38,42,91,91,35,74,57,32,50,61,39,55,50,48,36,48,50,55,47,48,54,52,40,53,51,51,35,54,54,36,66,68,40,86,79,60,50,43,68,60,33,36,51,39,38,51,51,49,26,46,50,24,52,55,56,9,30,41,52,57,23,54,51,30,57,56,35,46,55,24,34,75,67,66,34,62,68,56,36,53,52,41,50,52,49,44,54,51,50,47,53,52,49,51,54,53,50,52,51,50,51,51,45,53,50,52,26,47,74,61,70,38,76,79,82,76,133

Organism: Abrus precatorius (NCBI:txid3816)